Protein AF-A0A971W4Z8-F1 (afdb_monomer_lite)

Structure (mmCIF, N/CA/C/O backbone):
data_AF-A0A971W4Z8-F1
#
_entry.id   AF-A0A971W4Z8-F1
#
loop_
_atom_site.group_PDB
_atom_site.id
_atom_site.type_symbol
_atom_site.label_atom_id
_atom_site.label_alt_id
_atom_site.label_comp_id
_atom_site.label_asym_id
_atom_site.label_entity_id
_atom_site.label_seq_id
_atom_site.pdbx_PDB_ins_code
_atom_site.Cartn_x
_atom_site.Cartn_y
_atom_site.Cartn_z
_atom_site.occupancy
_atom_site.B_iso_or_equiv
_atom_site.auth_seq_id
_atom_site.auth_comp_id
_atom_site.auth_asym_id
_atom_site.auth_atom_id
_atom_site.pdbx_PDB_model_num
ATOM 1 N N . MET A 1 1 ? 57.482 -16.695 -59.323 1.00 38.66 1 MET A N 1
ATOM 2 C CA . MET A 1 1 ? 56.892 -15.341 -59.217 1.00 38.66 1 MET A CA 1
ATOM 3 C C . MET A 1 1 ? 56.029 -15.312 -57.961 1.00 38.66 1 MET A C 1
ATOM 5 O O . MET A 1 1 ? 55.159 -16.163 -57.827 1.00 38.66 1 MET A O 1
ATOM 9 N N . ARG A 1 2 ? 56.357 -14.461 -56.980 1.00 36.12 2 ARG A N 1
ATOM 10 C CA . ARG A 1 2 ? 55.778 -14.498 -55.624 1.00 36.12 2 ARG A CA 1
ATOM 11 C C . ARG A 1 2 ? 54.485 -13.682 -55.595 1.00 36.12 2 ARG A C 1
ATOM 13 O O . ARG A 1 2 ? 54.517 -12.471 -55.777 1.00 36.12 2 ARG A O 1
ATOM 20 N N . GLN A 1 3 ? 53.363 -14.366 -55.402 1.00 45.62 3 GLN A N 1
ATOM 21 C CA . GLN A 1 3 ? 52.028 -13.775 -55.385 1.00 45.62 3 GLN A CA 1
ATOM 22 C C . GLN A 1 3 ? 51.779 -13.156 -54.006 1.00 45.62 3 GLN A C 1
ATOM 24 O O . GLN A 1 3 ? 51.615 -13.872 -53.018 1.00 45.62 3 GLN A O 1
ATOM 29 N N . TRP A 1 4 ? 51.805 -11.828 -53.916 1.00 43.66 4 TRP A N 1
ATOM 30 C CA . TRP A 1 4 ? 51.393 -11.127 -52.703 1.00 43.66 4 TRP A CA 1
ATOM 31 C C . TRP A 1 4 ? 49.871 -11.220 -52.585 1.00 43.66 4 TRP A C 1
ATOM 33 O O . TRP A 1 4 ? 49.143 -10.764 -53.464 1.00 43.66 4 TRP A O 1
ATOM 43 N N . ARG A 1 5 ? 49.384 -11.854 -51.513 1.00 48.28 5 ARG A N 1
ATOM 44 C CA . ARG A 1 5 ? 47.955 -11.878 -51.193 1.00 48.28 5 ARG A CA 1
ATOM 45 C C . ARG A 1 5 ? 47.530 -10.492 -50.722 1.00 48.28 5 ARG A C 1
ATOM 47 O O . ARG A 1 5 ? 47.981 -10.016 -49.676 1.00 48.28 5 ARG A O 1
ATOM 54 N N . VAL A 1 6 ? 46.666 -9.878 -51.521 1.00 47.00 6 VAL A N 1
ATOM 55 C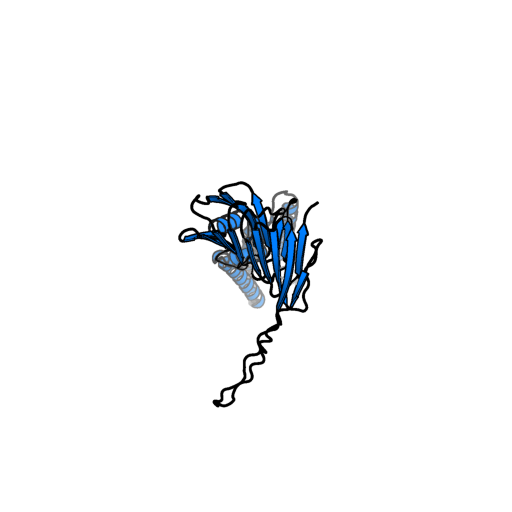 CA . VAL A 1 6 ? 46.017 -8.598 -51.235 1.00 47.00 6 VAL A CA 1
ATOM 56 C C . VAL A 1 6 ? 45.271 -8.722 -49.904 1.00 47.00 6 VAL A C 1
ATOM 58 O O . VAL A 1 6 ? 44.588 -9.716 -49.670 1.00 47.00 6 VAL A O 1
ATOM 61 N N . GLY A 1 7 ? 45.478 -7.755 -49.010 1.00 51.06 7 GLY A N 1
ATOM 62 C CA . GLY A 1 7 ? 44.863 -7.719 -47.680 1.00 51.06 7 GLY A CA 1
ATOM 63 C C . GLY A 1 7 ? 45.830 -7.903 -46.508 1.00 51.06 7 GLY A C 1
ATOM 64 O O . GLY A 1 7 ? 45.552 -7.394 -45.435 1.00 51.06 7 GLY A O 1
ATOM 65 N N . THR A 1 8 ? 47.001 -8.527 -46.681 1.00 52.75 8 THR A N 1
ATOM 66 C CA . THR A 1 8 ? 47.908 -8.791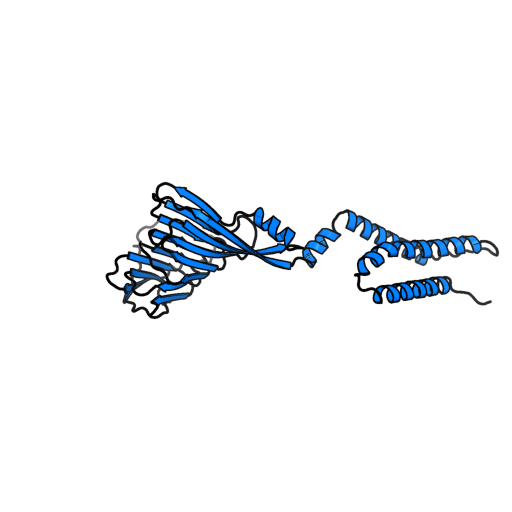 -45.535 1.00 52.75 8 THR A CA 1
ATOM 67 C C . THR A 1 8 ? 48.577 -7.516 -44.993 1.00 52.75 8 THR A C 1
ATOM 69 O O . THR A 1 8 ? 48.784 -7.387 -43.790 1.00 52.75 8 THR A O 1
ATOM 72 N N . PHE A 1 9 ? 48.902 -6.560 -45.870 1.00 51.50 9 PHE A N 1
ATOM 73 C CA . PHE A 1 9 ? 49.564 -5.304 -45.491 1.00 51.50 9 PHE A CA 1
ATOM 74 C C . PHE A 1 9 ? 48.569 -4.287 -44.906 1.00 51.50 9 PHE A C 1
ATOM 76 O O . PHE A 1 9 ? 48.791 -3.795 -43.802 1.00 51.50 9 PHE A O 1
ATOM 83 N N . SER A 1 10 ? 47.429 -4.089 -45.583 1.00 52.41 10 SER A N 1
ATOM 84 C CA . SER A 1 10 ? 46.255 -3.349 -45.090 1.00 52.41 10 SER A CA 1
ATOM 85 C C . SER A 1 10 ? 45.824 -3.795 -43.699 1.00 52.41 10 SER A C 1
ATOM 87 O O . SER A 1 10 ? 45.769 -3.010 -42.756 1.00 52.41 10 SER A O 1
ATOM 89 N N . MET A 1 11 ? 45.569 -5.101 -43.556 1.00 55.22 11 MET A N 1
ATOM 90 C CA . MET A 1 11 ? 45.070 -5.689 -42.323 1.00 55.22 11 MET A CA 1
ATOM 91 C C . MET A 1 11 ? 46.114 -5.569 -41.214 1.00 55.22 11 MET A C 1
ATOM 93 O O . MET A 1 11 ? 45.748 -5.291 -40.079 1.00 55.22 11 MET A O 1
ATOM 97 N N . GLY A 1 12 ? 47.406 -5.698 -41.542 1.00 51.94 12 GLY A N 1
ATOM 98 C CA . GLY A 1 12 ? 48.509 -5.478 -40.608 1.00 51.94 12 GLY A CA 1
ATOM 99 C C . GLY A 1 12 ? 48.590 -4.036 -40.101 1.00 51.94 12 GLY A C 1
ATOM 100 O O . GLY A 1 12 ? 48.678 -3.832 -38.895 1.00 51.94 12 GLY A O 1
ATOM 101 N N . ILE A 1 13 ? 48.503 -3.038 -40.987 1.00 58.00 13 ILE A N 1
ATOM 102 C CA . ILE A 1 13 ? 48.498 -1.613 -40.606 1.00 58.00 13 ILE A CA 1
ATOM 103 C C . ILE A 1 13 ? 47.244 -1.263 -39.810 1.00 58.00 13 ILE A C 1
ATOM 105 O O . ILE A 1 13 ? 47.329 -0.527 -38.831 1.00 58.00 13 ILE A O 1
ATOM 109 N N . LEU A 1 14 ? 46.093 -1.818 -40.183 1.00 56.81 14 LEU A N 1
ATOM 110 C CA . LEU A 1 14 ? 44.837 -1.575 -39.492 1.00 56.81 14 LEU A CA 1
ATOM 111 C C . LEU A 1 14 ? 44.821 -2.206 -38.095 1.00 56.81 14 LEU A C 1
ATOM 113 O O . LEU A 1 14 ? 44.416 -1.548 -37.140 1.00 56.81 14 LEU A O 1
ATOM 117 N N . LEU A 1 15 ? 45.319 -3.438 -37.947 1.00 54.59 15 LEU A N 1
ATOM 118 C CA . LEU A 1 15 ? 45.528 -4.087 -36.647 1.00 54.59 15 LEU A CA 1
ATOM 119 C C . LEU A 1 15 ? 46.534 -3.314 -35.793 1.00 54.59 15 LEU A C 1
ATOM 121 O O . LEU A 1 15 ? 46.313 -3.155 -34.595 1.00 54.59 15 LEU A O 1
ATOM 125 N N . LEU A 1 16 ? 47.605 -2.798 -36.401 1.00 57.25 16 LEU A N 1
ATOM 126 C CA . LEU A 1 16 ? 48.612 -2.000 -35.708 1.00 57.25 16 LEU A CA 1
ATOM 127 C C . LEU A 1 16 ? 48.029 -0.663 -35.224 1.00 57.25 16 LEU A C 1
ATOM 129 O O . LEU A 1 16 ? 48.163 -0.325 -34.052 1.00 57.25 16 LEU A O 1
ATOM 133 N N . ALA A 1 17 ? 47.337 0.074 -36.094 1.00 59.81 17 ALA A N 1
ATOM 134 C CA . ALA A 1 17 ? 46.716 1.357 -35.768 1.00 59.81 17 ALA A CA 1
ATOM 135 C C . ALA A 1 17 ? 45.595 1.201 -34.731 1.00 59.81 17 ALA A C 1
ATOM 137 O O . ALA A 1 17 ? 45.537 1.961 -33.766 1.00 59.81 17 ALA A O 1
ATOM 138 N N . THR A 1 18 ? 44.751 0.175 -34.882 1.00 55.12 18 THR A N 1
ATOM 139 C CA . THR A 1 18 ? 43.688 -0.146 -33.917 1.00 55.12 18 THR A CA 1
ATOM 140 C C . THR A 1 18 ? 44.283 -0.573 -32.576 1.00 55.12 18 THR A C 1
ATOM 142 O O . THR A 1 18 ? 43.827 -0.117 -31.532 1.00 55.12 18 THR A O 1
ATOM 145 N N . GLY A 1 19 ? 45.345 -1.386 -32.585 1.00 58.56 19 GLY A N 1
ATOM 146 C CA . GLY A 1 19 ? 46.065 -1.791 -31.378 1.00 58.56 19 GLY A CA 1
ATOM 147 C C . GLY A 1 19 ? 46.681 -0.608 -30.627 1.00 58.56 19 GLY A C 1
ATOM 148 O O . GLY A 1 19 ? 46.538 -0.523 -29.411 1.00 58.56 19 GLY A O 1
ATOM 149 N N . ILE A 1 20 ? 47.298 0.342 -31.339 1.00 66.00 20 ILE A N 1
ATOM 150 C CA . ILE A 1 20 ? 47.863 1.568 -30.749 1.00 66.00 20 ILE A CA 1
ATOM 151 C C . ILE A 1 20 ? 46.758 2.464 -30.169 1.00 66.00 20 ILE A C 1
ATOM 153 O O . ILE A 1 20 ? 46.918 3.003 -29.075 1.00 66.00 20 ILE A O 1
ATOM 157 N N . LEU A 1 21 ? 45.622 2.594 -30.861 1.00 59.25 21 LEU A N 1
ATOM 158 C CA . LEU A 1 21 ? 44.490 3.404 -30.407 1.00 59.25 21 LEU A CA 1
ATOM 159 C C . LEU A 1 21 ? 43.823 2.820 -29.151 1.00 59.25 21 LEU A C 1
ATOM 161 O O . LEU A 1 21 ? 43.488 3.566 -28.233 1.00 59.25 21 LEU A O 1
ATOM 165 N N . LEU A 1 22 ? 43.686 1.491 -29.075 1.00 56.03 22 LEU A N 1
ATOM 166 C CA . LEU A 1 22 ? 43.187 0.796 -27.884 1.00 56.03 22 LEU A CA 1
ATOM 167 C C . LEU A 1 22 ? 44.144 0.944 -26.693 1.00 56.03 22 LEU A C 1
ATOM 169 O O . LEU A 1 22 ? 43.688 1.192 -25.578 1.00 56.03 22 LEU A O 1
ATOM 173 N N . LEU A 1 23 ? 45.460 0.865 -26.929 1.00 59.84 23 LEU A N 1
ATOM 174 C CA . LEU A 1 23 ? 46.470 1.090 -25.890 1.00 59.84 23 LEU A CA 1
ATOM 175 C C . LEU A 1 23 ? 46.421 2.534 -25.360 1.00 59.84 23 LEU A C 1
ATOM 177 O O . LEU A 1 23 ? 46.532 2.760 -24.159 1.00 59.84 23 LEU A O 1
ATOM 181 N N . TYR A 1 24 ? 46.214 3.509 -26.252 1.00 57.19 24 TYR A N 1
ATOM 182 C CA . TYR A 1 24 ? 46.064 4.921 -25.894 1.00 57.19 24 TYR A CA 1
ATOM 183 C C . TYR A 1 24 ? 44.769 5.185 -25.109 1.00 57.19 24 TYR A C 1
ATOM 185 O O . TYR A 1 24 ? 44.786 5.914 -24.119 1.00 57.19 24 TYR A O 1
ATOM 193 N N . GLY A 1 25 ? 43.663 4.540 -25.495 1.00 55.66 25 GLY A N 1
ATOM 194 C CA . GLY A 1 25 ? 42.384 4.618 -24.783 1.00 55.66 25 GLY A CA 1
ATOM 195 C C . GLY A 1 25 ? 42.430 4.041 -23.365 1.00 55.66 25 GLY A C 1
ATOM 196 O O . GLY A 1 25 ? 41.695 4.500 -22.499 1.00 55.66 25 GLY A O 1
ATOM 197 N N . GLN A 1 26 ? 43.326 3.087 -23.097 1.00 53.03 26 GLN A N 1
ATOM 198 C CA . GLN A 1 26 ? 43.501 2.483 -21.773 1.00 53.03 26 GLN A CA 1
ATOM 199 C C . GLN A 1 26 ? 44.324 3.356 -20.802 1.00 53.03 26 GLN A C 1
ATOM 201 O O . GLN A 1 26 ? 44.295 3.128 -19.595 1.00 53.03 26 GLN A O 1
ATOM 206 N N . LEU A 1 27 ? 45.049 4.361 -21.313 1.00 58.47 27 LEU A N 1
ATOM 207 C CA . LEU A 1 27 ? 45.921 5.259 -20.541 1.00 58.47 27 LEU A CA 1
ATOM 208 C C . LEU A 1 27 ? 45.228 6.564 -20.096 1.00 58.47 27 LEU A C 1
ATOM 210 O O . LEU A 1 27 ? 45.850 7.374 -19.407 1.00 58.47 27 LEU A O 1
ATOM 214 N N . GLN A 1 28 ? 43.962 6.787 -20.472 1.00 49.06 28 GLN A N 1
ATOM 215 C CA . GLN A 1 28 ? 43.178 7.961 -20.073 1.00 49.06 28 GLN A CA 1
ATOM 216 C C . GLN A 1 28 ? 42.081 7.606 -19.048 1.00 49.06 28 GLN A C 1
ATOM 218 O O . GLN A 1 28 ? 41.391 6.606 -19.218 1.00 49.06 28 GLN A O 1
ATOM 223 N N . PRO A 1 29 ? 41.862 8.437 -18.009 1.00 49.12 29 PRO A N 1
ATOM 224 C CA . PRO A 1 29 ? 40.851 8.207 -16.970 1.00 49.12 29 PRO A CA 1
ATOM 225 C C . PRO A 1 29 ? 39.413 8.616 -17.356 1.00 49.12 29 PRO A C 1
ATOM 227 O O . PRO A 1 29 ? 38.532 8.593 -16.502 1.00 49.12 29 PRO A O 1
ATOM 230 N N . TYR A 1 30 ? 39.157 9.002 -18.611 1.00 53.81 30 TYR A N 1
ATOM 231 C CA . TYR A 1 30 ? 37.810 9.290 -19.128 1.00 53.81 30 TYR A CA 1
ATOM 232 C C . TYR A 1 30 ? 37.281 8.103 -19.948 1.00 53.81 30 TYR A C 1
ATOM 234 O O . TYR A 1 30 ? 38.088 7.408 -20.567 1.00 53.81 30 TYR A O 1
ATOM 242 N N . PRO A 1 31 ? 35.955 7.858 -19.994 1.00 51.00 31 PRO A N 1
ATOM 243 C CA . PRO A 1 31 ? 35.374 6.730 -20.717 1.00 51.00 31 PRO A CA 1
ATOM 244 C C . PRO A 1 31 ? 35.612 6.873 -22.228 1.00 51.00 31 PRO A C 1
ATOM 246 O O . PRO A 1 31 ? 34.816 7.437 -22.973 1.00 51.00 31 PRO A O 1
ATOM 249 N N . ALA A 1 32 ? 36.734 6.331 -22.700 1.00 49.88 32 ALA A N 1
ATOM 250 C CA . ALA A 1 32 ? 37.151 6.324 -24.102 1.00 49.88 32 ALA A CA 1
ATOM 251 C C . ALA A 1 32 ? 36.246 5.459 -25.009 1.00 49.88 32 ALA A C 1
ATOM 253 O O . ALA A 1 32 ? 36.487 5.347 -26.211 1.00 49.88 32 ALA A O 1
ATOM 254 N N . THR A 1 33 ? 35.199 4.852 -24.448 1.00 50.09 33 THR A N 1
ATOM 255 C CA . THR A 1 33 ? 34.205 4.034 -25.148 1.00 50.09 33 THR A CA 1
ATOM 256 C C . THR A 1 33 ? 33.354 4.845 -26.122 1.00 50.09 33 THR A C 1
ATOM 258 O O . THR A 1 33 ? 33.050 4.350 -27.203 1.00 50.09 33 THR A O 1
ATOM 261 N N . GLU A 1 34 ? 33.019 6.096 -25.799 1.00 52.38 34 GLU A N 1
ATOM 262 C CA . GLU A 1 34 ? 32.192 6.942 -26.676 1.00 52.38 34 GLU A CA 1
ATOM 263 C C . GLU A 1 34 ? 32.965 7.425 -27.909 1.00 52.38 34 GLU A C 1
ATOM 265 O O . GLU A 1 34 ? 32.462 7.370 -29.030 1.00 52.38 34 GLU A O 1
ATOM 270 N N . TYR A 1 35 ? 34.233 7.807 -27.734 1.00 53.47 35 TYR A N 1
ATOM 271 C CA . TYR A 1 35 ? 35.076 8.252 -28.844 1.00 53.47 35 TYR A CA 1
ATOM 272 C C . TYR A 1 35 ? 35.422 7.104 -29.802 1.00 53.47 35 TYR A C 1
ATOM 274 O O . TYR A 1 35 ? 35.412 7.289 -31.018 1.00 53.47 35 TYR A O 1
ATOM 282 N N . LEU A 1 36 ? 35.660 5.889 -29.301 1.00 54.41 36 LEU A N 1
ATOM 283 C CA . LEU A 1 36 ? 35.955 4.738 -30.160 1.00 54.41 36 LEU A CA 1
ATOM 284 C C . LEU A 1 36 ? 34.754 4.356 -31.054 1.00 54.41 36 LEU A C 1
ATOM 286 O O . LEU A 1 36 ? 34.935 4.016 -32.226 1.00 54.41 36 LEU A O 1
ATOM 290 N N . LEU A 1 37 ? 33.528 4.504 -30.535 1.00 55.41 37 LEU A N 1
ATOM 291 C CA . LEU A 1 37 ? 32.277 4.333 -31.286 1.00 55.41 37 LEU A CA 1
ATOM 292 C C . LEU A 1 37 ? 31.980 5.466 -32.283 1.00 55.41 37 LEU A C 1
ATOM 294 O O . LEU A 1 37 ? 31.096 5.311 -33.122 1.00 55.41 37 LEU A O 1
ATOM 298 N N . GLN A 1 38 ? 32.706 6.581 -32.247 1.00 57.53 38 GLN A N 1
ATOM 299 C CA . GLN A 1 38 ? 32.531 7.669 -33.212 1.00 57.53 38 GLN A CA 1
ATOM 300 C C . GLN A 1 38 ? 33.484 7.549 -34.413 1.00 57.53 38 GLN A C 1
ATOM 302 O O . GLN A 1 38 ? 33.127 7.934 -35.525 1.00 57.53 38 GLN A O 1
ATOM 307 N N . TRP A 1 39 ? 34.682 6.985 -34.212 1.00 56.69 39 TRP A N 1
ATOM 308 C CA . TRP A 1 39 ? 35.750 6.956 -35.225 1.00 56.69 39 TRP A CA 1
ATOM 309 C C . TRP A 1 39 ? 35.870 5.637 -36.013 1.00 56.69 39 TRP A C 1
ATOM 311 O O . TRP A 1 39 ? 36.569 5.600 -37.026 1.00 56.69 39 TRP A O 1
ATOM 321 N N . TRP A 1 40 ? 35.155 4.570 -35.635 1.00 62.62 40 TRP A N 1
ATOM 322 C CA . TRP A 1 40 ? 35.126 3.304 -36.395 1.00 62.62 40 TRP A CA 1
ATOM 323 C C . TRP A 1 40 ? 34.696 3.418 -37.878 1.00 62.62 40 TRP A C 1
ATOM 325 O O . TRP A 1 40 ? 35.204 2.625 -38.671 1.00 62.62 40 TRP A O 1
ATOM 335 N N . PRO A 1 41 ? 33.871 4.387 -38.342 1.00 56.31 41 PRO A N 1
ATOM 336 C CA . PRO A 1 41 ? 33.559 4.501 -39.769 1.00 56.31 41 PRO A CA 1
ATOM 337 C C . PRO A 1 41 ? 34.789 4.881 -40.604 1.00 56.31 41 PRO A C 1
ATOM 339 O O . PRO A 1 41 ? 34.892 4.498 -41.769 1.00 56.31 41 PRO A O 1
ATOM 342 N N . LEU A 1 42 ? 35.762 5.581 -40.006 1.00 62.22 42 LEU A N 1
ATOM 343 C CA . LEU A 1 42 ? 37.005 5.964 -40.675 1.00 62.22 42 LEU A CA 1
ATOM 344 C C . LEU A 1 42 ? 37.846 4.736 -41.055 1.00 62.22 42 LEU A C 1
ATOM 346 O O . LEU A 1 42 ? 38.499 4.739 -42.097 1.00 62.22 42 LEU A O 1
ATOM 350 N N . ILE A 1 43 ? 37.774 3.665 -40.255 1.00 64.31 43 ILE A N 1
ATOM 351 C CA . ILE A 1 43 ? 38.425 2.381 -40.546 1.00 64.31 43 ILE A CA 1
ATOM 352 C C . ILE A 1 43 ? 37.877 1.793 -41.851 1.00 64.31 43 ILE A C 1
ATOM 354 O O . ILE A 1 43 ? 38.655 1.362 -42.700 1.00 64.31 43 ILE A O 1
ATOM 358 N N . PHE A 1 44 ? 36.559 1.840 -42.064 1.00 60.03 44 PHE A N 1
ATOM 359 C CA . PHE A 1 44 ? 35.951 1.358 -43.306 1.00 60.03 44 PHE A CA 1
ATOM 360 C C . PHE A 1 44 ? 36.275 2.227 -44.515 1.00 60.03 44 PHE A C 1
ATOM 362 O O . PHE A 1 44 ? 36.477 1.691 -45.603 1.00 60.03 44 PHE A O 1
ATOM 369 N N . VAL A 1 45 ? 36.380 3.545 -44.330 1.00 63.06 45 VAL A N 1
ATOM 370 C CA . VAL A 1 45 ? 36.808 4.463 -45.394 1.00 63.06 45 VAL A CA 1
ATOM 371 C C . VAL A 1 45 ? 38.243 4.160 -45.827 1.00 63.06 45 VAL A C 1
ATOM 373 O O . VAL A 1 45 ? 38.497 4.056 -47.025 1.00 63.06 45 VAL A O 1
ATOM 376 N N . LEU A 1 46 ? 39.170 3.958 -44.883 1.00 62.44 46 LEU A N 1
ATOM 377 C CA . LEU A 1 46 ? 40.564 3.616 -45.192 1.00 62.44 46 LEU A CA 1
ATOM 378 C C . LEU A 1 46 ? 40.672 2.269 -45.927 1.00 62.44 46 LEU A C 1
ATOM 380 O O . LEU A 1 46 ? 41.378 2.160 -46.928 1.00 62.44 46 LEU A O 1
ATOM 384 N N . LEU A 1 47 ? 39.926 1.264 -45.455 1.00 58.28 47 LEU A N 1
ATOM 385 C CA . LEU A 1 47 ? 39.903 -0.086 -46.024 1.00 58.28 47 LEU A CA 1
ATOM 386 C C . LEU A 1 47 ? 39.308 -0.078 -47.445 1.00 58.28 47 LEU A C 1
ATOM 388 O O . LEU A 1 47 ? 39.860 -0.683 -48.363 1.00 58.28 47 LEU A O 1
ATOM 392 N N . GLY A 1 48 ? 38.224 0.673 -47.661 1.00 58.44 48 GLY A N 1
ATOM 393 C CA . GLY A 1 48 ? 37.632 0.874 -48.985 1.00 58.44 48 GLY A CA 1
ATOM 394 C C . GLY A 1 48 ? 38.546 1.643 -49.946 1.00 58.44 48 GLY A C 1
ATOM 395 O O . GLY A 1 48 ? 38.644 1.278 -51.119 1.00 58.44 48 GLY A O 1
ATOM 396 N N . LEU A 1 49 ? 39.254 2.668 -49.456 1.00 58.66 49 LEU A N 1
ATOM 397 C CA . LEU A 1 49 ? 40.198 3.459 -50.251 1.00 58.66 49 LEU A CA 1
ATOM 398 C C . LEU A 1 49 ? 41.366 2.604 -50.755 1.00 58.66 49 LEU A C 1
ATOM 400 O O . LEU A 1 49 ? 41.765 2.733 -51.910 1.00 58.66 49 LEU A O 1
ATOM 404 N N . GLU A 1 50 ? 41.893 1.705 -49.927 1.00 61.09 50 GLU A N 1
ATOM 405 C CA . GLU A 1 50 ? 42.997 0.825 -50.311 1.00 61.09 50 GLU A CA 1
ATOM 406 C C . GLU A 1 50 ? 42.592 -0.178 -51.398 1.00 61.09 50 GLU A C 1
ATOM 408 O O . GLU A 1 50 ? 43.315 -0.356 -52.381 1.00 61.09 50 GLU A O 1
ATOM 413 N N . VAL A 1 51 ? 41.393 -0.761 -51.286 1.00 57.84 51 VAL A N 1
ATOM 414 C CA . VAL A 1 51 ? 40.829 -1.629 -52.333 1.00 57.84 51 VAL A CA 1
ATOM 415 C C . VAL A 1 51 ? 40.670 -0.858 -53.652 1.00 57.84 51 VAL A C 1
ATOM 417 O O . VAL A 1 51 ? 40.981 -1.392 -54.720 1.00 57.84 51 VAL A O 1
ATOM 420 N N . LEU A 1 52 ? 40.247 0.410 -53.592 1.00 54.06 52 LEU A N 1
ATOM 421 C CA . LEU A 1 52 ? 40.073 1.270 -54.766 1.00 54.06 52 LEU A CA 1
ATOM 422 C C . LEU A 1 52 ? 41.415 1.664 -55.412 1.00 54.06 52 LEU A C 1
ATOM 424 O O . LEU A 1 52 ? 41.557 1.595 -56.634 1.00 54.06 52 LEU A O 1
ATOM 428 N N . LEU A 1 53 ? 42.411 2.037 -54.603 1.00 57.53 53 LEU A N 1
ATOM 429 C CA . LEU A 1 53 ? 43.753 2.401 -55.065 1.00 57.53 53 LEU A CA 1
ATOM 430 C C . LEU A 1 53 ? 44.467 1.206 -55.700 1.00 57.53 53 LEU A C 1
ATOM 432 O O . LEU A 1 53 ? 45.067 1.346 -56.763 1.00 57.53 53 LEU A O 1
ATOM 436 N N . GLN A 1 54 ? 44.352 0.012 -55.120 1.00 54.19 54 GLN A N 1
ATOM 437 C CA . GLN A 1 54 ? 44.943 -1.196 -55.695 1.00 54.19 54 GLN A CA 1
ATOM 438 C C . GLN A 1 54 ? 44.263 -1.588 -57.020 1.00 54.19 54 GLN A C 1
ATOM 440 O O . GLN A 1 54 ? 44.944 -1.973 -57.972 1.00 54.19 54 GLN A O 1
ATOM 445 N N . ALA A 1 55 ? 42.934 -1.445 -57.117 1.00 53.59 55 ALA A N 1
ATOM 446 C CA . ALA A 1 55 ? 42.194 -1.649 -58.365 1.00 53.59 55 ALA A CA 1
ATOM 447 C C . ALA A 1 55 ? 42.587 -0.635 -59.457 1.00 53.59 55 ALA A C 1
ATOM 449 O O . ALA A 1 55 ? 42.525 -0.948 -60.648 1.00 53.59 55 ALA A O 1
ATOM 450 N N . TYR A 1 56 ? 43.000 0.569 -59.057 1.00 53.31 56 TYR A N 1
ATOM 451 C CA . TYR A 1 56 ? 43.486 1.606 -59.960 1.00 53.31 56 TYR A CA 1
ATOM 452 C C . TYR A 1 56 ? 44.934 1.359 -60.418 1.00 53.31 56 TYR A C 1
ATOM 454 O O . TYR A 1 56 ? 45.220 1.479 -61.608 1.00 53.31 56 TYR A O 1
ATOM 462 N N . PHE A 1 57 ? 45.832 0.955 -59.512 1.00 56.47 57 PHE A N 1
ATOM 463 C CA . PHE A 1 57 ? 47.250 0.719 -59.817 1.00 56.47 57 PHE A CA 1
ATOM 464 C C . PHE A 1 57 ? 47.521 -0.599 -60.571 1.00 56.47 57 PHE A C 1
ATOM 466 O O . PHE A 1 57 ? 48.432 -0.637 -61.392 1.00 56.47 57 PHE A O 1
ATOM 473 N N . ASN A 1 58 ? 46.716 -1.655 -60.388 1.00 53.69 58 ASN A N 1
ATOM 474 C CA . ASN A 1 58 ? 46.891 -2.950 -61.077 1.00 53.69 58 ASN A CA 1
ATOM 475 C C . ASN A 1 58 ? 46.307 -2.998 -62.510 1.00 53.69 58 ASN A C 1
ATOM 477 O O . ASN A 1 58 ? 46.068 -4.078 -63.050 1.00 53.69 58 ASN A O 1
ATOM 481 N N . LYS A 1 59 ? 46.039 -1.849 -63.144 1.00 48.75 59 LYS A N 1
ATOM 482 C CA . LYS A 1 59 ? 45.481 -1.785 -64.511 1.00 48.75 59 LYS A CA 1
ATOM 483 C C . LYS A 1 59 ? 46.504 -1.945 -65.640 1.00 48.75 59 LYS A C 1
ATOM 485 O O . LYS A 1 59 ? 46.110 -1.902 -66.803 1.00 48.75 59 LYS A O 1
ATOM 490 N N . VAL A 1 60 ? 47.783 -2.135 -65.334 1.00 48.44 60 VAL A N 1
ATOM 491 C CA . VAL A 1 60 ? 48.838 -2.245 -66.345 1.00 48.44 60 VAL A CA 1
ATOM 492 C C . VAL A 1 60 ? 49.539 -3.588 -66.162 1.00 48.44 60 VAL A C 1
ATOM 494 O O . VAL A 1 60 ? 50.083 -3.840 -65.097 1.00 48.44 60 VAL A O 1
ATOM 497 N N . GLU A 1 61 ? 49.489 -4.410 -67.213 1.00 48.94 61 GLU A N 1
ATOM 498 C CA . GLU A 1 61 ? 50.060 -5.762 -67.389 1.00 48.94 61 GLU A CA 1
ATOM 499 C C . GLU A 1 61 ? 49.064 -6.930 -67.218 1.00 48.94 61 GLU A C 1
ATOM 501 O O . GLU A 1 61 ? 48.824 -7.469 -66.144 1.00 48.94 61 GLU A O 1
ATOM 506 N N . ASP A 1 62 ? 48.490 -7.302 -68.368 1.00 43.94 62 ASP A N 1
ATOM 507 C CA . ASP A 1 62 ? 47.753 -8.527 -68.695 1.00 43.94 62 ASP A CA 1
ATOM 508 C C . ASP A 1 62 ? 46.513 -8.907 -67.863 1.00 43.94 62 ASP A C 1
ATOM 510 O O . ASP A 1 62 ? 46.509 -9.723 -66.945 1.00 43.94 62 ASP A O 1
ATOM 514 N N . GLY A 1 63 ? 45.365 -8.433 -68.356 1.00 49.94 63 GLY A N 1
ATOM 515 C CA . GLY A 1 63 ? 44.408 -9.363 -68.959 1.00 49.94 63 GLY A CA 1
ATOM 516 C C . GLY A 1 63 ? 43.896 -10.517 -68.093 1.00 49.94 63 GLY A C 1
ATOM 517 O O . GLY A 1 63 ? 43.910 -11.656 -68.550 1.00 49.94 63 GLY A O 1
ATOM 518 N N . ARG A 1 64 ? 43.409 -10.230 -66.880 1.00 43.62 64 ARG A N 1
ATOM 519 C CA . ARG A 1 64 ? 42.214 -10.820 -66.222 1.00 43.62 64 ARG A CA 1
ATOM 520 C C . ARG A 1 64 ? 42.222 -10.406 -64.752 1.00 43.62 64 ARG A C 1
ATOM 522 O O . ARG A 1 64 ? 42.670 -11.148 -63.879 1.00 43.62 64 ARG A O 1
ATOM 529 N N . VAL A 1 65 ? 41.652 -9.239 -64.464 1.00 49.12 65 VAL A N 1
ATOM 530 C CA . VAL A 1 65 ? 41.244 -8.903 -63.097 1.00 49.12 65 VAL A CA 1
ATOM 531 C C . VAL A 1 65 ? 40.104 -9.856 -62.730 1.00 49.12 65 VAL A C 1
ATOM 533 O O . VAL A 1 65 ? 38.946 -9.627 -63.076 1.00 49.12 65 VAL A O 1
ATOM 536 N N . LYS A 1 66 ? 40.428 -10.986 -62.089 1.00 46.84 66 LYS A N 1
ATOM 537 C CA . LYS A 1 66 ? 39.427 -11.806 -61.402 1.00 46.84 66 LYS A CA 1
ATOM 538 C C . LYS A 1 66 ? 38.956 -10.987 -60.209 1.00 46.84 66 LYS A C 1
ATOM 540 O O . LYS A 1 66 ? 39.614 -10.961 -59.174 1.00 46.84 66 LYS A O 1
ATOM 545 N N . TYR A 1 67 ? 37.846 -10.282 -60.390 1.00 50.53 67 TYR A N 1
ATOM 546 C CA . TYR A 1 67 ? 37.121 -9.678 -59.286 1.00 50.53 67 TYR A CA 1
ATOM 547 C C . TYR A 1 67 ? 36.772 -10.784 -58.294 1.00 50.53 67 TYR A C 1
ATOM 549 O O . TYR A 1 67 ? 36.065 -11.733 -58.636 1.00 50.53 67 TYR A O 1
ATOM 557 N N . ASP A 1 68 ? 37.290 -10.676 -57.076 1.00 59.75 68 ASP A N 1
ATOM 558 C CA . ASP A 1 68 ? 36.866 -11.538 -55.986 1.00 59.75 68 ASP A CA 1
ATOM 559 C C . ASP A 1 68 ? 35.509 -11.025 -55.493 1.00 59.75 68 ASP A C 1
ATOM 561 O O . ASP A 1 68 ? 35.408 -10.194 -54.590 1.00 59.75 68 ASP A O 1
ATOM 565 N N . ILE A 1 69 ? 34.450 -11.461 -56.181 1.00 55.19 69 ILE A N 1
ATOM 566 C CA . ILE A 1 69 ? 33.047 -11.130 -55.891 1.00 55.19 69 ILE A CA 1
ATOM 567 C C . ILE A 1 69 ? 32.713 -11.398 -54.419 1.00 55.19 69 ILE A C 1
ATOM 569 O O . ILE A 1 69 ? 31.907 -10.677 -53.836 1.00 55.19 69 ILE A O 1
ATOM 573 N N . PHE A 1 70 ? 33.385 -12.370 -53.796 1.00 55.88 70 PHE A N 1
ATOM 574 C CA . PHE A 1 70 ? 33.245 -12.668 -52.377 1.00 55.88 70 PHE A CA 1
ATOM 575 C C . PHE A 1 70 ? 33.776 -11.533 -51.487 1.00 55.88 70 PHE A C 1
ATOM 577 O O . PHE A 1 70 ? 33.112 -11.135 -50.531 1.00 55.88 70 PHE A O 1
ATOM 584 N N . SER A 1 71 ? 34.916 -10.937 -51.845 1.00 59.66 71 SER A N 1
ATOM 585 C CA . SER A 1 71 ? 35.478 -9.781 -51.137 1.00 59.66 71 SER A CA 1
ATOM 586 C C . SER A 1 71 ? 34.590 -8.532 -51.271 1.00 59.66 71 SER A C 1
ATOM 588 O O . SER A 1 71 ? 34.361 -7.832 -50.287 1.00 59.66 71 SER A O 1
ATOM 590 N N . ILE A 1 72 ? 34.006 -8.282 -52.451 1.00 65.12 72 ILE A N 1
ATOM 591 C CA . ILE A 1 72 ? 33.043 -7.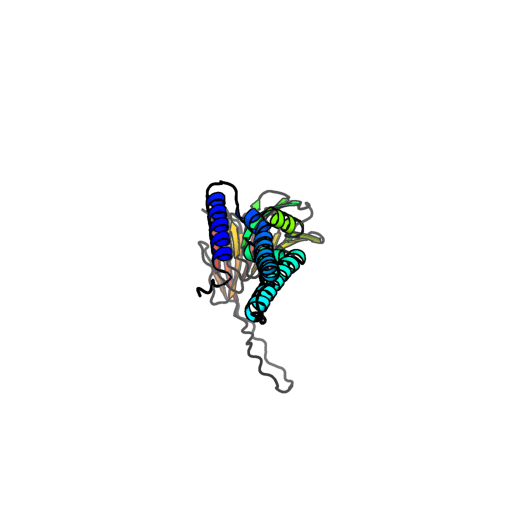177 -52.658 1.00 65.12 72 ILE A CA 1
ATOM 592 C C . ILE A 1 72 ? 31.759 -7.407 -51.849 1.00 65.12 72 ILE A C 1
ATOM 594 O O . ILE A 1 72 ? 31.220 -6.475 -51.255 1.00 65.12 72 ILE A O 1
ATOM 598 N N . PHE A 1 73 ? 31.287 -8.652 -51.789 1.00 70.06 73 PHE A N 1
ATOM 599 C CA . PHE A 1 73 ? 30.095 -9.028 -51.036 1.00 70.06 73 PHE A CA 1
ATOM 600 C C . PHE A 1 73 ? 30.270 -8.837 -49.522 1.00 70.06 73 PHE A C 1
ATOM 602 O O . PHE A 1 73 ? 29.380 -8.297 -48.869 1.00 70.06 73 PHE A O 1
ATOM 609 N N . ILE A 1 74 ? 31.432 -9.198 -48.967 1.00 65.31 74 ILE A N 1
ATOM 610 C CA . ILE A 1 74 ? 31.737 -8.969 -47.546 1.00 65.31 74 ILE A CA 1
ATOM 611 C C . ILE A 1 74 ? 31.766 -7.470 -47.230 1.00 65.31 74 ILE A C 1
ATOM 613 O O . ILE A 1 74 ? 31.145 -7.043 -46.258 1.00 65.31 74 ILE A O 1
ATOM 617 N N . VAL A 1 75 ? 32.426 -6.657 -48.063 1.00 68.81 75 VAL A N 1
ATOM 618 C CA . VAL A 1 75 ? 32.454 -5.196 -47.877 1.00 68.81 75 VAL A CA 1
ATOM 619 C C . VAL A 1 75 ? 31.043 -4.607 -47.963 1.00 68.81 75 VAL A C 1
ATOM 621 O O . VAL A 1 75 ? 30.683 -3.774 -47.136 1.00 68.81 75 VAL A O 1
ATOM 624 N N . PHE A 1 76 ? 30.213 -5.077 -48.898 1.00 72.00 76 PHE A N 1
ATOM 625 C CA . PHE A 1 76 ? 28.817 -4.653 -49.006 1.00 72.00 76 PHE A CA 1
ATOM 626 C C . PHE A 1 76 ? 28.005 -4.978 -47.744 1.00 72.00 76 PHE A C 1
ATOM 628 O O . PHE A 1 76 ? 27.296 -4.105 -47.249 1.00 72.00 76 PHE A O 1
ATOM 635 N N . ILE A 1 77 ? 28.139 -6.189 -47.188 1.00 71.31 77 ILE A N 1
ATOM 636 C CA . ILE A 1 77 ? 27.462 -6.574 -45.937 1.00 71.31 77 ILE A CA 1
ATOM 637 C C . ILE A 1 77 ? 27.922 -5.698 -44.775 1.00 71.31 77 ILE A C 1
ATOM 639 O O . ILE A 1 77 ? 27.094 -5.251 -43.990 1.00 71.31 77 ILE A O 1
ATOM 643 N N . ILE A 1 78 ? 29.221 -5.430 -44.670 1.00 69.44 78 ILE A N 1
ATOM 644 C CA . ILE A 1 78 ? 29.784 -4.597 -43.606 1.00 69.44 78 ILE A CA 1
ATOM 645 C C . ILE A 1 78 ? 29.260 -3.159 -43.699 1.00 69.44 78 ILE A C 1
ATOM 647 O O . ILE A 1 78 ? 28.829 -2.597 -42.694 1.00 69.44 78 ILE A O 1
ATOM 651 N N . VAL A 1 79 ? 29.244 -2.573 -44.901 1.00 72.62 79 VAL A N 1
ATOM 652 C CA . VAL A 1 79 ? 28.705 -1.224 -45.128 1.00 72.62 79 VAL A CA 1
ATOM 653 C C . VAL A 1 79 ? 27.203 -1.189 -44.849 1.00 72.62 79 VAL A C 1
ATOM 655 O O . VAL A 1 79 ? 26.738 -0.279 -44.169 1.00 72.62 79 VAL A O 1
ATOM 658 N N . MET A 1 80 ? 26.445 -2.191 -45.303 1.00 73.81 80 MET A N 1
ATOM 659 C CA . MET A 1 80 ? 25.011 -2.292 -45.016 1.00 73.81 80 MET A CA 1
ATOM 660 C C . MET A 1 80 ? 24.727 -2.458 -43.529 1.00 73.81 80 MET A C 1
ATOM 662 O O . MET A 1 80 ? 23.839 -1.790 -43.016 1.00 73.81 80 MET A O 1
ATOM 666 N N . ALA A 1 81 ? 25.491 -3.286 -42.818 1.00 75.56 81 ALA A N 1
ATOM 667 C CA . ALA A 1 81 ? 25.371 -3.429 -41.373 1.00 75.56 81 ALA A CA 1
ATOM 668 C C . ALA A 1 81 ? 25.702 -2.111 -40.661 1.00 75.56 81 ALA A C 1
ATOM 670 O O . ALA A 1 81 ? 24.976 -1.712 -39.757 1.00 75.56 81 ALA A O 1
ATOM 671 N N . GLY A 1 82 ? 26.742 -1.395 -41.099 1.00 72.50 82 GLY A N 1
ATOM 672 C CA . GLY A 1 82 ? 27.106 -0.107 -40.516 1.00 72.50 82 GLY A CA 1
ATOM 673 C C . GLY A 1 82 ? 26.036 0.966 -40.720 1.00 72.50 82 GLY A C 1
ATOM 674 O O . GLY A 1 82 ? 25.633 1.624 -39.763 1.00 72.50 82 GLY A O 1
ATOM 675 N N . LEU A 1 83 ? 25.506 1.080 -41.941 1.00 78.38 83 LEU A N 1
ATOM 676 C CA . LEU A 1 83 ? 24.392 1.977 -42.257 1.00 78.38 83 LEU A CA 1
ATOM 677 C C . LEU A 1 83 ? 23.107 1.567 -41.534 1.00 78.38 83 LEU A C 1
ATOM 679 O O . LEU A 1 83 ? 22.360 2.433 -41.083 1.00 78.38 83 LEU A O 1
ATOM 683 N N . PHE A 1 84 ? 22.852 0.265 -41.391 1.00 79.88 84 PHE A N 1
ATOM 684 C CA . PHE A 1 84 ? 21.705 -0.259 -40.658 1.00 79.88 84 PHE A CA 1
ATOM 685 C C . PHE A 1 84 ? 21.793 0.083 -39.172 1.00 79.88 84 PHE A C 1
ATOM 687 O O . PHE A 1 84 ? 20.831 0.622 -38.637 1.00 79.88 84 PHE A O 1
ATOM 694 N N . LEU A 1 85 ? 22.937 -0.146 -38.517 1.00 75.25 85 LEU A N 1
ATOM 695 C CA . LEU A 1 85 ? 23.136 0.240 -37.117 1.00 75.25 85 LEU A CA 1
ATOM 696 C C . LEU A 1 85 ? 23.003 1.755 -36.925 1.00 75.25 85 LEU A C 1
ATOM 698 O O . LEU A 1 85 ? 22.357 2.186 -35.974 1.00 75.25 85 LEU A O 1
ATOM 702 N N . GLN A 1 86 ? 23.565 2.558 -37.832 1.00 71.06 86 GLN A N 1
ATOM 703 C CA . GLN A 1 86 ? 23.478 4.017 -37.759 1.00 71.06 86 GLN A CA 1
ATOM 704 C C . GLN A 1 86 ? 22.048 4.525 -37.999 1.00 71.06 86 GLN A C 1
ATOM 706 O O . GLN A 1 86 ? 21.577 5.439 -37.331 1.00 71.06 86 GLN A O 1
ATOM 711 N N . THR A 1 87 ? 21.313 3.913 -38.925 1.00 75.00 87 THR A N 1
ATOM 712 C CA . THR A 1 87 ? 19.905 4.260 -39.163 1.00 75.00 87 THR A CA 1
ATOM 713 C C . THR A 1 87 ? 19.032 3.804 -37.992 1.00 75.00 87 THR A C 1
ATOM 715 O O . THR A 1 87 ? 18.157 4.543 -37.552 1.00 75.00 87 THR A O 1
ATOM 718 N N . ALA A 1 88 ? 19.293 2.619 -37.435 1.00 74.69 88 ALA A N 1
ATOM 719 C CA . ALA A 1 88 ? 18.593 2.095 -36.267 1.00 74.69 88 ALA A CA 1
ATOM 720 C C . ALA A 1 88 ? 18.821 2.957 -35.015 1.00 74.69 88 ALA A C 1
ATOM 722 O O . ALA A 1 88 ? 17.882 3.161 -34.245 1.00 74.69 88 ALA A O 1
ATOM 723 N N . SER A 1 89 ? 20.026 3.506 -34.824 1.00 68.31 89 SER A N 1
ATOM 724 C CA . SER A 1 89 ? 20.291 4.447 -33.733 1.00 68.31 89 SER A CA 1
ATOM 725 C C . SER A 1 89 ? 19.554 5.775 -33.931 1.00 68.31 89 SER A C 1
ATOM 727 O O . SER A 1 89 ? 18.924 6.246 -32.990 1.00 68.31 89 SER A O 1
ATOM 729 N N . HIS A 1 90 ? 19.515 6.329 -35.149 1.00 70.81 90 HIS A N 1
ATOM 730 C CA . HIS A 1 90 ? 18.724 7.535 -35.449 1.00 70.81 90 HIS A CA 1
ATOM 731 C C . HIS A 1 90 ? 17.204 7.342 -35.301 1.00 70.81 90 HIS A C 1
ATOM 733 O O . HIS A 1 90 ? 16.496 8.301 -35.008 1.00 70.81 90 HIS A O 1
ATOM 739 N N . LEU A 1 91 ? 16.697 6.119 -35.483 1.00 75.12 91 LEU A N 1
ATOM 740 C CA . LEU A 1 91 ? 15.284 5.768 -35.286 1.00 75.12 91 LEU A CA 1
ATOM 741 C C . LEU A 1 91 ? 14.913 5.515 -33.810 1.00 75.12 91 LEU A C 1
ATOM 743 O O . LEU A 1 91 ? 13.772 5.153 -33.530 1.00 75.12 91 LEU A O 1
ATOM 747 N N . GLY A 1 92 ? 15.850 5.673 -32.868 1.00 70.25 92 GLY A N 1
ATOM 748 C CA . GLY A 1 92 ? 15.598 5.486 -31.434 1.00 70.25 92 GLY A CA 1
ATOM 749 C C . GLY A 1 92 ? 15.487 4.020 -30.995 1.00 70.25 92 GLY A C 1
ATOM 750 O O . GLY A 1 92 ? 15.125 3.741 -29.854 1.00 70.25 92 GLY A O 1
ATOM 751 N N . LEU A 1 93 ? 15.822 3.054 -31.863 1.00 69.62 93 LEU A N 1
ATOM 752 C CA . LEU A 1 93 ? 15.874 1.637 -31.474 1.00 69.62 93 LEU A CA 1
ATOM 753 C C . LEU A 1 93 ? 16.989 1.390 -30.451 1.00 69.62 93 LEU A C 1
ATOM 755 O O . LEU A 1 93 ? 16.825 0.570 -29.549 1.00 69.62 93 LEU A O 1
ATOM 759 N N . ALA A 1 94 ? 18.094 2.132 -30.566 1.00 66.19 94 ALA A N 1
ATOM 760 C CA . ALA A 1 94 ? 19.154 2.138 -29.565 1.00 66.19 94 ALA A CA 1
ATOM 761 C C . ALA A 1 94 ? 18.632 2.634 -28.207 1.00 66.19 94 ALA A C 1
ATOM 763 O O . ALA A 1 94 ? 18.862 1.963 -27.206 1.00 66.19 94 ALA A O 1
ATOM 764 N N . ASP A 1 95 ? 17.847 3.717 -28.181 1.00 64.94 95 ASP A N 1
ATOM 765 C CA . ASP A 1 95 ? 17.259 4.259 -26.948 1.00 64.94 95 ASP A CA 1
ATOM 766 C C . ASP A 1 95 ? 16.266 3.283 -26.310 1.00 64.94 95 ASP A C 1
ATOM 768 O O . ASP A 1 95 ? 16.245 3.130 -25.092 1.00 64.94 95 ASP A O 1
ATOM 772 N N . TYR A 1 96 ? 15.470 2.566 -27.110 1.00 65.88 96 TYR A N 1
ATOM 773 C CA . TYR A 1 96 ? 14.559 1.538 -26.598 1.00 65.88 96 TYR A CA 1
ATOM 774 C C . TYR A 1 96 ? 15.313 0.364 -25.958 1.00 65.88 96 TYR A C 1
ATOM 776 O O . TYR A 1 96 ? 14.955 -0.098 -24.872 1.00 65.88 96 TYR A O 1
ATOM 784 N N . VAL A 1 97 ? 16.372 -0.121 -26.610 1.00 66.06 97 VAL A N 1
ATOM 785 C CA . VAL A 1 97 ? 17.215 -1.201 -26.077 1.00 66.06 97 VAL A CA 1
ATOM 786 C C . VAL A 1 97 ? 17.962 -0.725 -24.830 1.00 66.06 97 VAL A C 1
ATOM 788 O O . VAL A 1 97 ? 17.994 -1.432 -23.827 1.00 66.06 97 VAL A O 1
ATOM 791 N N . GLN A 1 98 ? 18.486 0.499 -24.845 1.00 63.16 98 GLN A N 1
ATOM 792 C CA . GLN A 1 98 ? 19.183 1.097 -23.714 1.00 63.16 98 GLN A CA 1
ATOM 793 C C . GLN A 1 98 ? 18.245 1.321 -22.522 1.00 63.16 98 GLN A C 1
ATOM 795 O O . GLN A 1 98 ? 18.610 0.970 -21.404 1.00 63.16 98 GLN A O 1
ATOM 800 N N . LYS A 1 99 ? 17.013 1.799 -22.745 1.00 64.56 99 LYS A N 1
ATOM 801 C CA . LYS A 1 99 ? 16.002 1.950 -21.687 1.00 64.56 99 LYS A CA 1
ATOM 802 C C . LYS A 1 99 ? 15.665 0.628 -21.008 1.00 64.56 99 LYS A C 1
ATOM 804 O O . LYS A 1 99 ? 15.481 0.621 -19.803 1.00 64.56 99 LYS A O 1
ATOM 809 N N . ASN A 1 100 ? 15.614 -0.482 -21.743 1.00 65.75 100 ASN A N 1
ATOM 810 C CA . ASN A 1 100 ? 15.292 -1.789 -21.160 1.00 65.75 100 ASN A CA 1
ATOM 811 C C . ASN A 1 100 ? 16.506 -2.506 -20.542 1.00 65.75 100 ASN A C 1
ATOM 813 O O . ASN A 1 100 ? 16.329 -3.315 -19.637 1.00 65.75 100 ASN A O 1
ATOM 817 N N . ILE A 1 101 ? 17.728 -2.224 -21.007 1.00 68.62 101 ILE A N 1
ATOM 818 C CA . ILE A 1 101 ? 18.961 -2.829 -20.473 1.00 68.62 101 ILE A CA 1
ATOM 819 C C . ILE A 1 101 ? 19.500 -2.053 -19.261 1.00 68.62 101 ILE A C 1
ATOM 821 O O . ILE A 1 101 ? 20.057 -2.664 -18.354 1.00 68.62 101 ILE A O 1
ATOM 825 N N . ILE A 1 102 ? 19.325 -0.726 -19.232 1.00 65.62 102 ILE A N 1
ATOM 826 C CA . ILE A 1 102 ? 19.787 0.170 -18.154 1.00 65.62 102 ILE A CA 1
ATOM 827 C C . ILE A 1 102 ? 18.659 0.480 -17.152 1.00 65.62 102 ILE A C 1
ATOM 829 O O . ILE A 1 102 ? 18.888 1.183 -16.176 1.00 65.62 102 ILE A O 1
ATOM 833 N N . ALA A 1 103 ? 17.441 -0.042 -17.350 1.00 70.19 103 ALA A N 1
ATOM 834 C CA . ALA A 1 103 ? 16.355 0.143 -16.391 1.00 70.19 103 ALA A CA 1
ATOM 835 C C . ALA A 1 103 ? 16.750 -0.395 -15.008 1.00 70.19 103 ALA A C 1
ATOM 837 O O . ALA A 1 103 ? 16.738 -1.601 -14.751 1.00 70.19 103 ALA A O 1
ATOM 838 N N . GLU A 1 104 ? 17.043 0.523 -14.096 1.00 79.31 104 GLU A N 1
ATOM 839 C CA . GLU A 1 104 ? 17.238 0.230 -12.686 1.00 79.31 104 GLU A CA 1
ATOM 840 C C . GLU A 1 104 ? 15.952 0.543 -11.918 1.00 79.31 104 GLU A C 1
ATOM 842 O O . GLU A 1 104 ? 15.138 1.384 -12.311 1.00 79.31 104 GLU A O 1
ATOM 847 N N . ARG A 1 105 ? 15.746 -0.163 -10.802 1.00 84.38 105 ARG A N 1
ATOM 848 C CA . ARG A 1 105 ? 14.643 0.125 -9.880 1.00 84.38 105 ARG A CA 1
ATOM 849 C C . ARG A 1 105 ? 15.078 1.205 -8.903 1.00 84.38 105 ARG A C 1
ATOM 851 O O . ARG A 1 105 ? 15.827 0.932 -7.967 1.00 84.38 105 ARG A O 1
ATOM 858 N N . PHE A 1 106 ? 14.550 2.406 -9.087 1.00 86.06 106 PHE A N 1
ATOM 859 C CA . PHE A 1 106 ? 14.706 3.504 -8.146 1.00 86.06 106 PHE A CA 1
ATOM 860 C C . PHE A 1 106 ? 13.589 3.450 -7.108 1.00 86.06 106 PHE A C 1
ATOM 862 O O . PHE A 1 106 ? 12.407 3.426 -7.449 1.00 86.06 106 PHE A O 1
ATOM 869 N N . TYR A 1 107 ? 13.964 3.434 -5.831 1.00 87.38 107 TYR A N 1
ATOM 870 C CA . TYR A 1 107 ? 13.018 3.579 -4.730 1.00 87.38 107 TYR A CA 1
ATOM 871 C C . TYR A 1 107 ? 12.895 5.056 -4.392 1.00 87.38 107 TYR A C 1
ATOM 873 O O . TYR A 1 107 ? 13.842 5.658 -3.885 1.00 87.38 107 TYR A O 1
ATOM 881 N N . LEU A 1 108 ? 11.735 5.627 -4.683 1.00 89.00 108 LEU A N 1
ATOM 882 C CA . LEU A 1 108 ? 11.448 7.028 -4.419 1.00 89.00 108 LEU A CA 1
ATOM 883 C C . LEU A 1 108 ? 10.423 7.155 -3.302 1.00 89.00 108 LEU A C 1
ATOM 885 O O . LEU A 1 108 ? 9.601 6.260 -3.088 1.00 89.00 108 LEU A O 1
ATOM 889 N N . GLN A 1 109 ? 10.508 8.273 -2.588 1.00 89.88 109 GLN A N 1
ATOM 890 C CA . GLN A 1 109 ? 9.592 8.622 -1.515 1.00 89.88 109 GLN A CA 1
ATOM 891 C C . GLN A 1 109 ? 8.784 9.852 -1.906 1.00 89.88 109 GLN A C 1
ATOM 893 O O . GLN A 1 109 ? 9.338 10.806 -2.452 1.00 89.88 109 GLN A O 1
ATOM 898 N N . ALA A 1 110 ? 7.491 9.825 -1.607 1.00 89.56 110 ALA A N 1
ATOM 899 C CA . ALA A 1 110 ? 6.625 10.987 -1.713 1.00 89.56 110 ALA A CA 1
ATOM 900 C C . ALA A 1 110 ? 5.816 11.147 -0.427 1.00 89.56 110 ALA A C 1
ATOM 902 O O . ALA A 1 110 ? 5.170 10.200 0.036 1.00 89.56 110 ALA A O 1
ATOM 903 N N . ASP A 1 111 ? 5.864 12.362 0.113 1.00 91.06 111 ASP A N 1
ATOM 904 C CA . ASP A 1 111 ? 5.145 12.771 1.310 1.00 91.06 111 ASP A CA 1
ATOM 905 C C . ASP A 1 111 ? 3.966 13.656 0.924 1.00 91.06 111 ASP A C 1
ATOM 907 O O . ASP A 1 111 ? 4.107 14.624 0.175 1.00 91.06 111 ASP A O 1
ATOM 911 N N . GLN A 1 112 ? 2.797 13.334 1.462 1.00 90.25 112 GLN A N 1
ATOM 912 C CA . GLN A 1 112 ? 1.579 14.095 1.256 1.00 90.25 112 GLN A CA 1
ATOM 913 C C . GLN A 1 112 ? 0.868 14.309 2.588 1.00 90.25 112 GLN A C 1
ATOM 915 O O . GLN A 1 112 ? 0.576 13.365 3.323 1.00 90.25 112 GLN A O 1
ATOM 920 N N . GLU A 1 113 ? 0.540 15.565 2.877 1.00 93.19 113 GLU A N 1
ATOM 921 C CA . GLU A 1 113 ? -0.296 15.934 4.012 1.00 93.19 113 GLU A CA 1
ATOM 922 C C . GLU A 1 113 ? -1.719 16.235 3.537 1.00 93.19 113 GLU A C 1
ATOM 924 O O . GLU A 1 113 ? -1.938 16.993 2.590 1.00 93.19 113 GLU A O 1
ATOM 929 N N . ILE A 1 114 ? -2.704 15.619 4.188 1.00 92.31 114 ILE A N 1
ATOM 930 C CA . ILE A 1 114 ? -4.120 15.761 3.850 1.00 92.31 114 ILE A CA 1
ATOM 931 C C . ILE A 1 114 ? -4.839 16.340 5.063 1.00 92.31 114 ILE A C 1
ATOM 933 O O . ILE A 1 114 ? -4.997 15.680 6.092 1.00 92.31 114 ILE A O 1
ATOM 937 N N . ALA A 1 115 ? -5.293 17.586 4.943 1.00 90.94 115 ALA A N 1
ATOM 938 C CA . ALA A 1 115 ? -6.061 18.238 5.993 1.00 90.94 115 ALA A CA 1
ATOM 939 C C . ALA A 1 115 ? -7.434 17.569 6.156 1.00 90.94 115 ALA A C 1
ATOM 941 O O . ALA A 1 115 ? -8.209 17.460 5.202 1.00 90.94 115 ALA A O 1
ATOM 942 N N . VAL A 1 116 ? -7.762 17.154 7.381 1.00 90.50 116 VAL A N 1
ATOM 943 C CA . VAL A 1 116 ? -9.064 16.572 7.705 1.00 90.50 116 VAL A CA 1
ATOM 944 C C . VAL A 1 116 ? -9.932 17.647 8.340 1.00 90.50 116 VAL A C 1
ATOM 946 O O . VAL A 1 116 ? -9.732 18.037 9.489 1.00 90.50 116 VAL A O 1
ATOM 949 N N . GLY A 1 117 ? -10.937 18.116 7.600 1.00 87.56 117 GLY A N 1
ATOM 950 C CA . GLY A 1 117 ? -11.892 19.094 8.118 1.00 87.56 117 GLY A CA 1
ATOM 951 C C . GLY A 1 117 ? -12.587 18.602 9.394 1.00 87.56 117 GLY A C 1
ATOM 952 O O . GLY A 1 117 ? -12.919 17.425 9.515 1.00 87.56 117 GLY A O 1
ATOM 953 N N . LYS A 1 118 ? -12.872 19.513 10.334 1.00 87.44 118 LYS A N 1
ATOM 954 C CA . LYS A 1 118 ? -13.491 19.186 11.639 1.00 87.44 118 LYS A CA 1
ATOM 955 C C . LYS A 1 118 ? -14.862 18.497 11.548 1.00 87.44 118 LYS A C 1
ATOM 957 O O . LYS A 1 118 ? -15.290 17.866 12.505 1.00 87.44 118 LYS A O 1
ATOM 962 N N . HIS A 1 119 ? -15.552 18.627 10.415 1.00 91.38 119 HIS A N 1
ATOM 963 C CA . HIS A 1 119 ? -16.839 17.973 10.151 1.00 91.38 119 HIS A CA 1
ATOM 964 C C . HIS A 1 119 ? -16.698 16.491 9.759 1.00 91.38 119 HIS A C 1
ATOM 966 O O . HIS A 1 119 ? -17.690 15.764 9.757 1.00 91.38 119 HIS A O 1
ATOM 972 N N . ILE A 1 120 ? -15.487 16.039 9.414 1.00 94.19 120 ILE A N 1
ATOM 973 C CA . ILE A 1 120 ? -15.219 14.653 9.037 1.00 94.19 120 ILE A CA 1
ATOM 974 C C . ILE A 1 120 ? -15.102 13.805 10.296 1.00 94.19 120 ILE A C 1
ATOM 976 O O . ILE A 1 120 ? -14.218 14.009 11.130 1.00 94.19 120 ILE A O 1
ATOM 980 N N . GLN A 1 121 ? -15.991 12.825 10.395 1.00 93.75 121 GLN A N 1
ATOM 981 C CA . GLN A 1 121 ? -16.073 11.891 11.515 1.00 93.75 121 GLN A CA 1
ATOM 982 C C . GLN A 1 121 ? -15.594 10.494 11.121 1.00 93.75 121 GLN A C 1
ATOM 984 O O . GLN A 1 121 ? -15.121 9.752 11.980 1.00 93.75 121 GLN A O 1
ATOM 989 N N . ARG A 1 122 ? -15.689 10.146 9.830 1.00 95.06 122 ARG A N 1
ATOM 990 C CA . ARG A 1 122 ? -15.346 8.822 9.312 1.00 95.06 122 ARG A CA 1
ATOM 991 C C . ARG A 1 122 ? -14.341 8.901 8.169 1.00 95.06 122 ARG A C 1
ATOM 993 O O . ARG A 1 122 ? -14.469 9.745 7.284 1.00 95.06 122 ARG A O 1
ATOM 1000 N N . LEU A 1 123 ? -13.376 7.991 8.175 1.00 96.12 123 LEU A N 1
ATOM 1001 C CA . LEU A 1 123 ? -12.375 7.810 7.134 1.00 96.12 123 LEU A CA 1
ATOM 1002 C C . LEU A 1 123 ? -12.480 6.392 6.571 1.00 96.12 123 LEU A C 1
ATOM 1004 O O . LEU A 1 123 ? -12.433 5.431 7.328 1.00 96.12 123 LEU A O 1
ATOM 1008 N N . VAL A 1 124 ? -12.598 6.267 5.254 1.00 96.69 124 VAL A N 1
ATOM 1009 C CA . VAL A 1 124 ? -12.586 4.987 4.539 1.00 96.69 124 VAL A CA 1
ATOM 1010 C C . VAL A 1 124 ? -11.303 4.913 3.722 1.00 96.69 124 VAL A C 1
ATOM 1012 O O . VAL A 1 124 ? -11.102 5.731 2.829 1.00 96.69 124 VAL A O 1
ATOM 1015 N N . ILE A 1 125 ? -10.439 3.950 4.018 1.00 96.19 125 ILE A N 1
ATOM 1016 C CA . ILE A 1 125 ? -9.154 3.720 3.359 1.00 96.19 125 ILE A CA 1
ATOM 1017 C C . ILE A 1 125 ? -9.286 2.474 2.488 1.00 96.19 125 ILE A C 1
ATOM 1019 O O . ILE A 1 125 ? -9.536 1.386 2.996 1.00 96.19 125 ILE A O 1
ATOM 1023 N N . LYS A 1 126 ? -9.096 2.632 1.180 1.00 93.75 126 LYS A N 1
ATOM 1024 C CA . LYS A 1 126 ? -9.068 1.542 0.200 1.00 93.75 126 LYS A CA 1
ATOM 1025 C C . LYS A 1 126 ? -7.647 1.366 -0.315 1.00 93.75 126 LYS A C 1
ATOM 1027 O O . LYS A 1 126 ? -7.133 2.239 -1.011 1.00 93.75 126 LYS A O 1
ATOM 1032 N N . ALA A 1 127 ? -7.031 0.250 0.035 1.00 90.00 127 ALA A N 1
ATOM 1033 C CA . ALA A 1 127 ? -5.690 -0.157 -0.353 1.00 90.00 127 ALA A CA 1
ATOM 1034 C C . ALA A 1 127 ? -5.789 -1.256 -1.427 1.00 90.00 127 ALA A C 1
ATOM 1036 O O . ALA A 1 127 ? -5.623 -2.436 -1.151 1.00 90.00 127 ALA A O 1
ATOM 1037 N N . GLU A 1 128 ? -6.119 -0.856 -2.659 1.00 74.62 128 GLU A N 1
ATOM 1038 C CA . GLU A 1 128 ? -6.388 -1.791 -3.771 1.00 74.62 128 GLU A CA 1
ATOM 1039 C C . GLU A 1 128 ? -5.108 -2.233 -4.503 1.00 74.62 128 GLU A C 1
ATOM 1041 O O . GLU A 1 128 ? -5.096 -3.261 -5.174 1.00 74.62 128 GLU A O 1
ATOM 1046 N N . ARG A 1 129 ? -4.025 -1.446 -4.423 1.00 74.69 129 ARG A N 1
ATOM 1047 C CA . ARG A 1 129 ? -2.762 -1.695 -5.145 1.00 74.69 129 ARG A CA 1
ATOM 1048 C C . ARG A 1 129 ? -1.542 -1.341 -4.295 1.00 74.69 129 ARG A C 1
ATOM 1050 O O . ARG A 1 129 ? -0.760 -0.456 -4.643 1.00 74.69 129 ARG A O 1
ATOM 1057 N N . CYS A 1 130 ? -1.392 -2.008 -3.157 1.00 83.88 130 CYS A N 1
ATOM 1058 C CA . CYS A 1 130 ? -0.198 -1.908 -2.320 1.00 83.88 130 CYS A CA 1
ATOM 1059 C C . CYS A 1 130 ? 0.221 -3.288 -1.797 1.00 83.88 130 CYS A C 1
ATOM 1061 O O . CYS A 1 130 ? -0.614 -4.177 -1.649 1.00 83.88 130 CYS A O 1
ATOM 1063 N N . SER A 1 131 ? 1.512 -3.483 -1.517 1.00 88.75 131 SER A N 1
ATOM 1064 C CA . SER A 1 131 ? 1.973 -4.699 -0.823 1.00 88.75 131 SER A CA 1
ATOM 1065 C C . SER A 1 131 ? 1.951 -4.554 0.686 1.00 88.75 131 SER A C 1
ATOM 1067 O O . SER A 1 131 ? 1.768 -5.546 1.392 1.00 88.75 131 SER A O 1
ATOM 1069 N N . LYS A 1 132 ? 2.172 -3.332 1.182 1.00 92.31 132 LYS A N 1
ATOM 1070 C CA . LYS A 1 132 ? 2.258 -3.037 2.607 1.00 92.31 132 LYS A CA 1
ATOM 1071 C C . LYS A 1 132 ? 1.587 -1.712 2.941 1.00 92.31 132 LYS A C 1
ATOM 1073 O O . LYS A 1 132 ? 1.840 -0.697 2.286 1.00 92.31 132 LYS A O 1
ATOM 1078 N N . LEU A 1 133 ? 0.771 -1.740 3.986 1.00 94.75 133 LEU A N 1
ATOM 1079 C CA . LEU A 1 133 ? 0.131 -0.589 4.595 1.00 94.75 133 LEU A CA 1
ATOM 1080 C C . LEU A 1 133 ? 0.504 -0.535 6.079 1.00 94.75 133 LEU A C 1
ATOM 1082 O O . LEU A 1 133 ? 0.056 -1.366 6.864 1.00 94.75 133 LEU A O 1
ATOM 1086 N N . ASP A 1 134 ? 1.291 0.466 6.450 1.00 95.75 134 ASP A N 1
ATOM 1087 C CA . ASP A 1 134 ? 1.662 0.764 7.828 1.00 95.75 134 ASP A CA 1
ATOM 1088 C C . ASP A 1 134 ? 0.764 1.893 8.353 1.00 95.75 134 ASP A C 1
ATOM 1090 O O . ASP A 1 134 ? 0.659 2.958 7.742 1.00 95.75 134 ASP A O 1
ATOM 1094 N N . LEU A 1 135 ? 0.106 1.682 9.490 1.00 95.19 135 LEU A N 1
ATOM 1095 C CA . LEU A 1 135 ? -0.807 2.641 10.107 1.00 95.19 135 LEU A CA 1
ATOM 1096 C C . LEU A 1 135 ? -0.356 3.002 11.517 1.00 95.19 135 LEU A C 1
ATOM 1098 O O . LEU A 1 135 ? -0.011 2.148 12.338 1.00 95.19 135 LEU A O 1
ATOM 1102 N N . ARG A 1 136 ? -0.441 4.292 11.825 1.00 94.44 136 ARG A N 1
ATOM 1103 C CA . ARG A 1 136 ? -0.246 4.849 13.164 1.00 94.44 136 ARG A CA 1
ATOM 1104 C C . ARG A 1 136 ? -1.344 5.846 13.481 1.00 94.44 136 ARG A C 1
ATOM 1106 O O . ARG A 1 136 ? -1.950 6.426 12.587 1.00 94.44 136 ARG A O 1
ATOM 1113 N N . THR A 1 137 ? -1.570 6.087 14.766 1.00 91.75 137 THR A N 1
ATOM 1114 C CA . THR A 1 137 ? -2.512 7.114 15.228 1.00 91.75 137 THR A CA 1
ATOM 1115 C C . THR A 1 137 ? -1.791 8.255 15.928 1.00 91.75 137 THR A C 1
ATOM 1117 O O . THR A 1 137 ? -0.911 7.998 16.749 1.00 91.75 137 THR A O 1
ATOM 1120 N N . ALA A 1 138 ? -2.209 9.496 15.686 1.00 90.50 138 ALA A N 1
ATOM 1121 C CA . ALA A 1 138 ? -1.686 10.685 16.357 1.00 90.50 138 ALA A CA 1
ATOM 1122 C C . ALA A 1 138 ? -2.805 11.657 16.763 1.00 90.50 138 ALA A C 1
ATOM 1124 O O . ALA A 1 138 ? -3.908 11.642 16.211 1.00 90.50 138 ALA A O 1
ATOM 1125 N N . GLN A 1 139 ? -2.511 12.524 17.733 1.00 89.38 139 GLN A N 1
ATOM 1126 C CA . GLN A 1 139 ? -3.358 13.668 18.075 1.00 89.38 139 GLN A CA 1
ATOM 1127 C C . GLN A 1 139 ? -3.091 14.801 17.076 1.00 89.38 139 GLN A C 1
ATOM 1129 O O . GLN A 1 139 ? -2.350 15.736 17.361 1.00 89.38 139 GLN A O 1
ATOM 1134 N N . SER A 1 140 ? -3.645 14.667 15.874 1.00 88.56 140 SER A N 1
ATOM 1135 C CA . SER A 1 140 ? -3.552 15.654 14.794 1.00 88.56 140 SER A CA 1
ATOM 1136 C C . SER A 1 140 ? -4.909 15.802 14.106 1.00 88.56 140 SER A C 1
ATOM 1138 O O . SER A 1 140 ? -5.763 14.926 14.227 1.00 88.56 140 SER A O 1
ATOM 1140 N N . ASP A 1 141 ? -5.094 16.894 13.367 1.00 89.12 141 ASP A N 1
ATOM 1141 C CA . ASP A 1 141 ? -6.202 17.092 12.425 1.00 89.12 141 ASP A CA 1
ATOM 1142 C C . ASP A 1 141 ? -5.779 16.856 10.964 1.00 89.12 141 ASP A C 1
ATOM 1144 O O . ASP A 1 141 ? -6.558 17.080 10.037 1.00 89.12 141 ASP A O 1
ATOM 1148 N N . THR A 1 142 ? -4.555 16.384 10.743 1.00 93.00 142 THR A N 1
ATOM 1149 C CA . THR A 1 142 ? -4.021 16.062 9.419 1.00 93.00 142 THR A CA 1
ATOM 1150 C C . THR A 1 142 ? -3.678 14.583 9.321 1.00 93.00 142 THR A C 1
ATOM 1152 O O . THR A 1 142 ? -3.306 13.940 10.306 1.00 93.00 142 THR A O 1
ATOM 1155 N N . ILE A 1 143 ? -3.858 14.029 8.125 1.00 94.12 143 ILE A N 1
ATOM 1156 C CA . ILE A 1 143 ? -3.353 12.709 7.767 1.00 94.12 143 ILE A CA 1
ATOM 1157 C C . ILE A 1 143 ? -2.003 12.917 7.092 1.00 94.12 143 ILE A C 1
ATOM 1159 O O . ILE A 1 143 ? -1.928 13.608 6.076 1.00 94.12 143 ILE A O 1
ATOM 1163 N N . LEU A 1 144 ? -0.958 12.305 7.642 1.00 95.00 144 LEU A N 1
ATOM 1164 C CA . LEU A 1 144 ? 0.350 12.245 6.992 1.00 95.00 144 LEU A CA 1
ATOM 1165 C C . LEU A 1 144 ? 0.439 10.942 6.212 1.00 95.00 144 LEU A C 1
ATOM 1167 O O . LEU A 1 144 ? 0.224 9.875 6.786 1.00 95.00 144 LEU A O 1
ATOM 1171 N N . CYS A 1 145 ? 0.750 11.030 4.925 1.00 94.25 145 CYS A N 1
ATOM 1172 C CA . CYS A 1 145 ? 0.971 9.887 4.057 1.00 94.25 145 CYS A CA 1
ATOM 1173 C C . CYS A 1 145 ? 2.394 9.925 3.513 1.00 94.25 145 CYS A C 1
ATOM 1175 O O . CYS A 1 145 ? 2.730 10.808 2.732 1.00 94.25 145 CYS A O 1
ATOM 1177 N N . ASN A 1 146 ? 3.210 8.958 3.922 1.00 94.00 146 ASN A N 1
ATOM 1178 C CA . ASN A 1 146 ? 4.488 8.668 3.293 1.00 94.00 146 ASN A CA 1
ATOM 1179 C C . ASN A 1 146 ? 4.296 7.467 2.370 1.00 94.00 146 ASN A C 1
ATOM 1181 O O . ASN A 1 146 ? 3.718 6.446 2.754 1.00 94.00 146 ASN A O 1
ATOM 1185 N N . THR A 1 147 ? 4.765 7.601 1.142 1.00 91.62 147 THR A N 1
ATOM 1186 C CA . THR A 1 147 ? 4.686 6.553 0.132 1.00 91.62 147 THR A CA 1
ATOM 1187 C C . THR A 1 147 ? 6.086 6.221 -0.336 1.00 91.62 147 THR A C 1
ATOM 1189 O O . THR A 1 147 ? 6.895 7.114 -0.572 1.00 91.62 147 THR A O 1
ATOM 1192 N N . GLN A 1 148 ? 6.375 4.932 -0.471 1.00 90.50 148 GLN A N 1
ATOM 1193 C CA . GLN A 1 148 ? 7.595 4.445 -1.092 1.00 90.50 148 GLN A CA 1
ATOM 1194 C C . GLN A 1 148 ? 7.212 3.591 -2.292 1.00 90.50 148 GLN A C 1
ATOM 1196 O O . GLN A 1 148 ? 6.554 2.560 -2.141 1.00 90.50 148 GLN A O 1
ATOM 1201 N N . VAL A 1 149 ? 7.638 4.011 -3.479 1.00 89.31 149 VAL A N 1
ATOM 1202 C CA . VAL A 1 149 ? 7.340 3.317 -4.734 1.00 89.31 149 VAL A CA 1
ATOM 1203 C C . VAL A 1 149 ? 8.626 2.958 -5.463 1.00 89.31 149 VAL A C 1
ATOM 1205 O O . VAL A 1 149 ? 9.597 3.716 -5.461 1.00 89.31 149 VAL A O 1
ATOM 1208 N N . ALA A 1 150 ? 8.638 1.772 -6.066 1.00 86.81 150 ALA A N 1
ATOM 1209 C CA . ALA A 1 150 ? 9.725 1.327 -6.925 1.00 86.81 150 ALA A CA 1
ATOM 1210 C C . ALA A 1 150 ? 9.389 1.658 -8.382 1.00 86.81 150 ALA A C 1
ATOM 1212 O O . ALA A 1 150 ? 8.475 1.060 -8.944 1.00 86.81 150 ALA A O 1
ATOM 1213 N N . ILE A 1 151 ? 10.135 2.575 -8.997 1.00 86.69 151 ILE A N 1
ATOM 1214 C CA . ILE A 1 151 ? 9.959 2.974 -10.399 1.00 86.69 151 ILE A CA 1
ATOM 1215 C C . ILE A 1 151 ? 11.140 2.458 -11.216 1.00 86.69 151 ILE A C 1
ATOM 1217 O O . ILE A 1 151 ? 12.294 2.588 -10.810 1.00 86.69 151 ILE A O 1
ATOM 1221 N N . GLN A 1 152 ? 10.844 1.844 -12.361 1.00 85.31 152 GLN A N 1
ATOM 1222 C CA . GLN A 1 152 ? 11.862 1.436 -13.327 1.00 85.31 152 GLN A CA 1
ATOM 1223 C C . GLN A 1 152 ? 12.128 2.594 -14.284 1.00 85.31 152 GLN A C 1
ATOM 1225 O O . GLN A 1 152 ? 11.204 3.045 -14.958 1.00 85.31 152 GLN A O 1
ATOM 1230 N N . ALA A 1 153 ? 13.369 3.072 -14.332 1.00 84.75 153 ALA A N 1
ATOM 1231 C CA . ALA A 1 153 ? 13.778 4.166 -15.212 1.00 84.75 153 ALA A CA 1
ATOM 1232 C C . ALA A 1 153 ? 15.257 4.030 -15.600 1.00 84.75 153 ALA A C 1
ATOM 1234 O O . ALA A 1 153 ? 16.007 3.310 -14.940 1.00 84.75 153 ALA A O 1
ATOM 1235 N N . ALA A 1 154 ? 15.696 4.739 -16.644 1.00 83.19 154 ALA A N 1
ATOM 1236 C CA . ALA A 1 154 ? 17.105 4.762 -17.046 1.00 83.19 154 ALA A CA 1
ATOM 1237 C C . ALA A 1 154 ? 17.950 5.700 -16.165 1.00 83.19 154 ALA A C 1
ATOM 1239 O O . ALA A 1 154 ? 19.177 5.639 -16.175 1.00 83.19 154 ALA A O 1
ATOM 1240 N N . SER A 1 155 ? 17.306 6.591 -15.406 1.00 84.94 155 SER A N 1
ATOM 1241 C CA . SER A 1 155 ? 17.971 7.472 -14.450 1.00 84.94 155 SER A CA 1
ATOM 1242 C C . SER A 1 155 ? 17.044 7.871 -13.304 1.00 84.94 155 SER A C 1
ATOM 1244 O O . SER A 1 155 ? 15.818 7.854 -13.435 1.00 84.94 155 SER A O 1
ATOM 1246 N N . ARG A 1 156 ? 17.634 8.328 -12.194 1.00 86.25 156 ARG A N 1
ATOM 1247 C CA . ARG A 1 156 ? 16.879 8.869 -11.056 1.00 86.25 156 ARG A CA 1
ATOM 1248 C C . ARG A 1 156 ? 16.005 10.067 -11.444 1.00 86.25 156 ARG A C 1
ATOM 1250 O O . ARG A 1 156 ? 14.879 10.162 -10.975 1.00 86.25 156 ARG A O 1
ATOM 1257 N N . SER A 1 157 ? 16.501 10.950 -12.315 1.00 88.38 157 SER A N 1
ATOM 1258 C CA . SER A 1 157 ? 15.746 12.129 -12.765 1.00 88.38 157 SER A CA 1
ATOM 1259 C C . SER A 1 157 ? 14.501 11.745 -13.566 1.00 88.38 157 SER A C 1
ATOM 1261 O O . SER A 1 157 ? 13.466 12.383 -13.412 1.00 88.38 157 SER A O 1
ATOM 1263 N N . GLU A 1 158 ? 14.591 10.716 -14.413 1.00 86.94 158 GLU A N 1
ATOM 1264 C CA . GLU A 1 158 ? 13.435 10.188 -15.150 1.00 86.94 158 GLU A CA 1
ATOM 1265 C C . GLU A 1 158 ? 12.437 9.540 -14.178 1.00 86.94 158 GLU A C 1
ATOM 1267 O O . GLU A 1 158 ? 11.243 9.809 -14.258 1.00 86.94 158 GLU A O 1
ATOM 1272 N N . ALA A 1 159 ? 12.918 8.774 -13.189 1.00 88.25 159 ALA A N 1
ATOM 1273 C CA . ALA A 1 159 ? 12.054 8.182 -12.167 1.00 88.25 159 ALA A CA 1
ATOM 1274 C C . ALA A 1 159 ? 11.288 9.239 -11.346 1.00 88.25 159 ALA A C 1
ATOM 1276 O O . ALA A 1 159 ? 10.112 9.048 -11.042 1.00 88.25 159 ALA A O 1
ATOM 1277 N N . GLU A 1 160 ? 11.932 10.355 -10.992 1.00 89.69 160 GLU A N 1
ATOM 1278 C CA . GLU A 1 160 ? 11.299 11.460 -10.258 1.00 89.69 160 GLU A CA 1
ATOM 1279 C C . GLU A 1 160 ? 10.245 12.189 -11.110 1.00 89.69 160 GLU A C 1
ATOM 1281 O O . GLU A 1 160 ? 9.191 12.564 -10.595 1.00 89.69 160 GLU A O 1
ATOM 1286 N N . GLN A 1 161 ? 10.477 12.334 -12.419 1.00 88.81 161 GLN A N 1
ATOM 1287 C CA . GLN A 1 161 ? 9.482 12.878 -13.351 1.00 88.81 161 GLN A CA 1
ATOM 1288 C C . GLN A 1 161 ? 8.270 11.950 -13.506 1.00 88.81 161 GLN A C 1
ATOM 1290 O O . GLN A 1 161 ? 7.130 12.413 -13.464 1.00 88.81 161 GLN A O 1
ATOM 1295 N N . GLU A 1 162 ? 8.501 10.643 -13.634 1.00 87.12 162 GLU A N 1
ATOM 1296 C CA . GLU A 1 162 ? 7.434 9.638 -13.686 1.00 87.12 162 GLU A CA 1
ATOM 1297 C C . GLU A 1 162 ? 6.616 9.603 -12.390 1.00 87.12 162 GLU A C 1
ATOM 1299 O O . GLU A 1 162 ? 5.391 9.499 -12.433 1.00 87.12 162 GLU A O 1
ATOM 1304 N N . LEU A 1 163 ? 7.270 9.749 -11.232 1.00 88.00 163 LEU A N 1
ATOM 1305 C CA . LEU A 1 163 ? 6.593 9.862 -9.941 1.00 88.00 163 LEU A CA 1
ATOM 1306 C C . LEU A 1 163 ? 5.687 11.096 -9.877 1.00 88.00 163 LEU A C 1
ATOM 1308 O O . LEU A 1 163 ? 4.550 10.994 -9.424 1.00 88.00 163 LEU A O 1
ATOM 1312 N N . ALA A 1 164 ? 6.175 12.250 -10.341 1.00 86.94 164 ALA A N 1
ATOM 1313 C CA . ALA A 1 164 ? 5.436 13.512 -10.300 1.00 86.94 164 ALA A CA 1
ATOM 1314 C C . ALA A 1 164 ? 4.160 13.494 -11.160 1.00 86.94 164 ALA A C 1
ATOM 1316 O O . ALA A 1 164 ? 3.197 14.196 -10.852 1.00 86.94 164 ALA A O 1
ATOM 1317 N N . ASN A 1 165 ? 4.136 12.679 -12.217 1.00 85.81 165 ASN A N 1
ATOM 1318 C CA . ASN A 1 165 ? 2.965 12.503 -13.076 1.00 85.81 165 ASN A CA 1
ATOM 1319 C C . ASN A 1 165 ? 1.940 11.507 -12.511 1.00 85.81 165 ASN A C 1
ATOM 1321 O O . ASN A 1 165 ? 0.833 11.401 -13.044 1.00 85.81 165 ASN A O 1
ATOM 1325 N N . GLN A 1 166 ? 2.279 10.767 -11.452 1.00 83.44 166 GLN A N 1
ATOM 1326 C CA . GLN A 1 166 ? 1.403 9.757 -10.872 1.00 83.44 166 GLN A CA 1
ATOM 1327 C C . GLN A 1 166 ? 0.596 10.299 -9.696 1.00 83.44 166 GLN A C 1
ATOM 1329 O O . GLN A 1 166 ? 1.100 10.962 -8.793 1.00 83.44 166 GLN A O 1
ATOM 1334 N N . VAL A 1 167 ? -0.681 9.921 -9.662 1.00 84.81 167 VAL A N 1
ATOM 1335 C CA . VAL A 1 167 ? -1.532 10.116 -8.490 1.00 84.81 167 VAL A CA 1
ATOM 1336 C C . VAL A 1 167 ? -1.458 8.852 -7.637 1.00 84.81 167 VAL A C 1
ATOM 1338 O O . VAL A 1 167 ? -2.026 7.823 -7.996 1.00 84.81 167 VAL A O 1
ATOM 1341 N N . LEU A 1 168 ? -0.735 8.930 -6.518 1.00 86.69 168 LEU A N 1
ATOM 1342 C CA . LEU A 1 168 ? -0.558 7.813 -5.577 1.00 86.69 168 LEU A CA 1
ATOM 1343 C C . LEU A 1 168 ? -1.697 7.705 -4.560 1.00 86.69 168 LEU A C 1
ATOM 1345 O O . LEU A 1 168 ? -1.999 6.625 -4.047 1.00 86.69 168 LEU A O 1
ATOM 1349 N N . VAL A 1 169 ? -2.299 8.850 -4.237 1.00 89.50 169 VAL A N 1
ATOM 1350 C CA . VAL A 1 169 ? -3.325 8.974 -3.209 1.00 89.50 169 VAL A CA 1
ATOM 1351 C C . VAL A 1 169 ? -4.446 9.856 -3.728 1.00 89.50 169 VAL A C 1
ATOM 1353 O O . VAL A 1 169 ? -4.254 11.037 -4.017 1.00 89.50 169 VAL A O 1
ATOM 1356 N N . LYS A 1 170 ? -5.648 9.289 -3.811 1.00 90.62 170 LYS A N 1
ATOM 1357 C CA . LYS A 1 170 ? -6.863 10.029 -4.160 1.00 90.62 170 LYS A CA 1
ATOM 1358 C C . LYS A 1 170 ? -7.714 10.225 -2.923 1.00 90.62 170 LYS A C 1
ATOM 1360 O O . LYS A 1 170 ? -8.172 9.250 -2.328 1.00 90.62 170 LYS A O 1
ATOM 1365 N N . SER A 1 171 ? -7.967 11.479 -2.570 1.00 91.88 171 SER A N 1
ATOM 1366 C CA . SER A 1 171 ? -8.924 11.841 -1.532 1.00 91.88 171 SER A CA 1
ATOM 1367 C C . SER A 1 171 ? -10.221 12.350 -2.160 1.00 91.88 171 SER A C 1
ATOM 1369 O O . SER A 1 171 ? -10.226 13.081 -3.149 1.00 91.88 171 SER A O 1
ATOM 1371 N N . SER A 1 172 ? -11.349 11.943 -1.593 1.00 92.25 172 SER A N 1
ATOM 1372 C CA . SER A 1 172 ? -12.664 12.481 -1.935 1.00 92.25 172 SER A CA 1
ATOM 1373 C C . SER A 1 172 ? -13.516 12.563 -0.678 1.00 92.25 172 SER A C 1
ATOM 1375 O O . SER A 1 172 ? -13.385 11.737 0.222 1.00 92.25 172 SER A O 1
ATOM 1377 N N . THR A 1 173 ? -14.379 13.567 -0.596 1.00 93.56 173 THR A N 1
ATOM 1378 C CA . THR A 1 173 ? -15.204 13.812 0.589 1.00 93.56 173 THR A CA 1
ATOM 1379 C C . THR A 1 173 ? -16.670 13.773 0.202 1.00 93.56 173 THR A C 1
ATOM 1381 O O . THR A 1 173 ? -17.072 14.394 -0.779 1.00 93.56 173 THR A O 1
ATOM 1384 N N . SER A 1 174 ? -17.471 13.067 0.995 1.00 93.19 174 SER A N 1
ATOM 1385 C CA . SER A 1 174 ? -18.924 13.042 0.871 1.00 93.19 174 SER A CA 1
ATOM 1386 C C . SER A 1 174 ? -19.550 13.147 2.260 1.00 93.19 174 SER A C 1
ATOM 1388 O O . SER A 1 174 ? -19.414 12.248 3.094 1.00 93.19 174 SER A O 1
ATOM 1390 N N . GLY A 1 175 ? -20.206 14.277 2.533 1.00 92.50 175 GLY A N 1
ATOM 1391 C CA . GLY A 1 175 ? -20.799 14.559 3.842 1.00 92.50 175 GLY A CA 1
ATOM 1392 C C . GLY A 1 175 ? -19.756 14.555 4.966 1.00 92.50 175 GLY A C 1
ATOM 1393 O O . GLY A 1 175 ? -18.778 15.292 4.915 1.00 92.50 175 GLY A O 1
ATOM 1394 N N . ASN A 1 176 ? -19.964 13.717 5.986 1.00 94.12 176 ASN A N 1
ATOM 1395 C CA . ASN A 1 176 ? -19.050 13.550 7.125 1.00 94.12 176 ASN A CA 1
ATOM 1396 C C . ASN A 1 176 ? -17.984 12.454 6.913 1.00 94.12 176 ASN A C 1
ATOM 1398 O O . ASN A 1 176 ? -17.263 12.114 7.858 1.00 94.12 176 ASN A O 1
ATOM 1402 N N . THR A 1 177 ? -17.924 11.860 5.717 1.00 95.56 177 THR A N 1
ATOM 1403 C CA . THR A 1 177 ? -17.033 10.743 5.396 1.00 95.56 177 THR A CA 1
ATOM 1404 C C . THR A 1 177 ? -15.998 11.167 4.357 1.00 95.56 177 THR A C 1
ATOM 1406 O O . THR A 1 177 ? -16.340 11.682 3.291 1.00 95.56 177 THR A O 1
ATOM 1409 N N . MET A 1 178 ? -14.726 10.917 4.656 1.00 95.69 178 MET A N 1
ATOM 1410 C CA . MET A 1 178 ? -13.621 11.048 3.711 1.00 95.69 178 MET A CA 1
ATOM 1411 C C . MET A 1 178 ? -13.227 9.666 3.189 1.00 95.69 178 MET A C 1
ATOM 1413 O O . MET A 1 178 ? -13.089 8.722 3.961 1.00 95.69 178 MET A O 1
ATOM 1417 N N . TYR A 1 179 ? -13.029 9.556 1.882 1.00 95.44 179 TYR A N 1
ATOM 1418 C CA . TYR A 1 179 ? -12.559 8.360 1.199 1.00 95.44 179 TYR A CA 1
ATOM 1419 C C . TYR A 1 179 ? -11.139 8.598 0.705 1.00 95.44 179 TYR A C 1
ATOM 1421 O O . TYR A 1 179 ? -10.881 9.561 -0.020 1.00 95.44 179 TYR A O 1
ATOM 1429 N N . LEU A 1 180 ? -10.239 7.700 1.079 1.00 94.38 180 LEU A N 1
ATOM 1430 C CA . LEU A 1 180 ? -8.841 7.693 0.697 1.00 94.38 180 LEU A CA 1
ATOM 1431 C C . LEU A 1 180 ? -8.565 6.425 -0.107 1.00 94.38 180 LEU A C 1
ATOM 1433 O O . LEU A 1 180 ? -8.690 5.320 0.415 1.00 94.38 180 LEU A O 1
ATOM 1437 N N . ARG A 1 181 ? -8.210 6.571 -1.381 1.00 92.69 181 ARG A N 1
ATOM 1438 C CA . ARG A 1 181 ? -7.779 5.451 -2.224 1.00 92.69 181 ARG A CA 1
ATOM 1439 C C . ARG A 1 181 ? -6.267 5.509 -2.359 1.00 92.69 181 ARG A C 1
ATOM 1441 O O . ARG A 1 181 ? -5.737 6.529 -2.798 1.00 92.69 181 ARG A O 1
ATOM 1448 N N . LEU A 1 182 ? -5.611 4.431 -1.951 1.00 90.31 182 LEU A N 1
ATOM 1449 C CA . LEU A 1 182 ? -4.169 4.245 -2.018 1.00 90.31 182 LEU A CA 1
ATOM 1450 C C . LEU A 1 182 ? -3.846 3.301 -3.167 1.00 90.31 182 LEU A C 1
ATOM 1452 O O . LEU A 1 182 ? -4.457 2.235 -3.301 1.00 90.31 182 LEU A O 1
ATOM 1456 N N . GLY A 1 183 ? -2.855 3.680 -3.957 1.00 85.00 183 GLY A N 1
ATOM 1457 C CA . GLY A 1 183 ? -2.409 2.892 -5.089 1.00 85.00 183 GLY A CA 1
ATOM 1458 C C . GLY A 1 183 ? -2.251 3.767 -6.326 1.00 85.00 183 GLY A C 1
ATOM 1459 O O . GLY A 1 183 ? -3.077 4.651 -6.558 1.00 85.00 183 GLY A O 1
ATOM 1460 N N . PRO A 1 184 ? -1.219 3.515 -7.140 1.00 75.56 184 PRO A N 1
ATOM 1461 C CA . PRO A 1 184 ? -1.018 4.258 -8.369 1.00 75.56 184 PRO A CA 1
ATOM 1462 C C . PRO A 1 184 ? -2.118 3.943 -9.390 1.00 75.56 184 PRO A C 1
ATOM 1464 O O . PRO A 1 184 ? -2.575 2.800 -9.539 1.00 75.56 184 PRO A O 1
ATOM 1467 N N . ASP A 1 185 ? -2.506 4.969 -10.144 1.00 73.44 185 ASP A N 1
ATOM 1468 C CA . ASP A 1 185 ? -3.491 4.848 -11.221 1.00 73.44 185 ASP A CA 1
ATOM 1469 C C . ASP A 1 185 ? -3.031 3.916 -12.354 1.00 73.44 185 ASP A C 1
ATOM 1471 O O . ASP A 1 185 ? -3.846 3.195 -12.941 1.00 73.44 185 ASP A O 1
ATOM 1475 N N . SER A 1 186 ? -1.724 3.864 -12.626 1.00 66.81 186 SER A N 1
ATOM 1476 C CA . SER A 1 186 ? -1.128 3.098 -13.725 1.00 66.81 186 SER A CA 1
ATOM 1477 C C . SER A 1 186 ? 0.011 2.190 -13.261 1.00 66.81 186 SER A C 1
ATOM 1479 O O . SER A 1 186 ? 0.860 2.632 -12.498 1.00 66.81 186 SER A O 1
ATOM 1481 N N . GLY A 1 187 ? 0.092 0.975 -13.817 1.00 62.56 187 GLY A N 1
ATOM 1482 C CA . GLY A 1 187 ? 1.291 0.126 -13.765 1.00 62.56 187 GLY A CA 1
ATOM 1483 C C . GLY A 1 187 ? 1.425 -0.814 -12.559 1.00 62.56 187 GLY A C 1
ATOM 1484 O O . GLY A 1 187 ? 0.796 -0.645 -11.518 1.00 62.56 187 GLY A O 1
ATOM 1485 N N . ALA A 1 188 ? 2.256 -1.846 -12.748 1.00 54.06 188 ALA A N 1
ATOM 1486 C CA . ALA A 1 188 ? 2.578 -2.914 -11.799 1.00 54.06 188 ALA A CA 1
ATOM 1487 C C . ALA A 1 188 ? 3.606 -2.451 -10.751 1.00 54.06 188 ALA A C 1
ATOM 1489 O O . ALA A 1 188 ? 4.719 -2.977 -10.675 1.00 54.06 188 ALA A O 1
ATOM 1490 N N . TYR A 1 189 ? 3.253 -1.423 -9.983 1.00 62.50 189 TYR A N 1
ATOM 1491 C CA . TYR A 1 189 ? 4.133 -0.874 -8.962 1.00 62.50 189 TYR A CA 1
ATOM 1492 C C . TYR A 1 189 ? 3.791 -1.440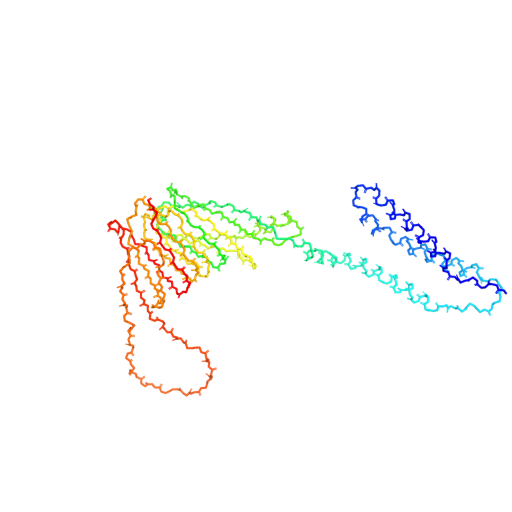 -7.592 1.00 62.50 189 TYR A C 1
ATOM 1494 O O . TYR A 1 189 ? 2.660 -1.358 -7.115 1.00 62.50 189 TYR A O 1
ATOM 1502 N N . ASP A 1 190 ? 4.813 -2.002 -6.961 1.00 71.25 190 ASP A N 1
ATOM 1503 C CA . ASP A 1 190 ? 4.769 -2.405 -5.571 1.00 71.25 190 ASP A CA 1
ATOM 1504 C C . ASP A 1 190 ? 5.007 -1.164 -4.690 1.00 71.25 190 ASP A C 1
ATOM 1506 O O . ASP A 1 190 ? 6.139 -0.696 -4.536 1.00 71.25 190 ASP A O 1
ATOM 1510 N N . GLY A 1 191 ? 3.914 -0.570 -4.204 1.00 81.44 191 GLY A N 1
ATOM 1511 C CA . GLY A 1 191 ? 3.937 0.597 -3.328 1.00 81.44 191 GLY A CA 1
ATOM 1512 C C . GLY A 1 191 ? 3.764 0.216 -1.861 1.00 81.44 191 GLY A C 1
ATOM 1513 O O . GLY A 1 191 ? 2.849 -0.536 -1.510 1.00 81.44 191 GLY A O 1
ATOM 1514 N N . LYS A 1 192 ? 4.607 0.787 -0.998 1.00 91.62 192 LYS A N 1
ATOM 1515 C CA . LYS A 1 192 ? 4.443 0.753 0.459 1.00 91.62 192 LYS A CA 1
ATOM 1516 C C . LYS A 1 192 ? 3.883 2.086 0.926 1.00 91.62 192 LYS A C 1
ATOM 1518 O O . LYS A 1 192 ? 4.402 3.137 0.557 1.00 91.62 192 LYS A O 1
ATOM 1523 N N . TYR A 1 193 ? 2.844 2.033 1.746 1.00 93.62 193 TYR A N 1
ATOM 1524 C CA . TYR A 1 193 ? 2.160 3.216 2.255 1.00 93.62 193 TYR A CA 1
ATOM 1525 C C . TYR A 1 193 ? 2.273 3.246 3.771 1.00 93.62 193 TYR A C 1
ATOM 1527 O O . TYR A 1 193 ? 1.999 2.255 4.435 1.00 93.62 193 TYR A O 1
ATOM 1535 N N . SER A 1 194 ? 2.661 4.389 4.317 1.00 95.31 194 SER A N 1
ATOM 1536 C CA . SER A 1 194 ? 2.700 4.674 5.746 1.00 95.31 194 SER A CA 1
ATOM 1537 C C . SER A 1 194 ? 1.765 5.841 6.033 1.00 95.31 194 SER A C 1
ATOM 1539 O O . SER A 1 194 ? 1.993 6.948 5.547 1.00 95.31 194 SER A O 1
ATOM 1541 N N . LEU A 1 195 ? 0.707 5.609 6.808 1.00 95.25 195 LEU A N 1
ATOM 1542 C CA . LEU A 1 195 ? -0.253 6.642 7.195 1.00 95.25 195 LEU A CA 1
ATOM 1543 C C . LEU A 1 195 ? -0.209 6.919 8.695 1.00 95.25 195 LEU A C 1
ATOM 1545 O O . LEU A 1 195 ? -0.196 6.005 9.523 1.00 95.25 195 LEU A O 1
ATOM 1549 N N . VAL A 1 196 ? -0.293 8.199 9.046 1.00 95.50 196 VAL A N 1
ATOM 1550 C CA . VAL A 1 196 ? -0.573 8.658 10.408 1.00 95.50 196 VAL A CA 1
ATOM 1551 C C . VAL A 1 196 ? -1.962 9.277 10.426 1.00 95.50 196 VAL A C 1
ATOM 1553 O O . VAL A 1 196 ? -2.210 10.271 9.748 1.00 95.50 196 VAL A O 1
ATOM 1556 N N . LEU A 1 197 ? -2.871 8.676 11.191 1.00 94.69 197 LEU A N 1
ATOM 1557 C CA . LEU A 1 197 ? -4.288 9.026 11.227 1.00 94.69 197 LEU A CA 1
ATOM 1558 C C . LEU A 1 197 ? -4.656 9.800 12.508 1.00 94.69 197 LEU A C 1
ATOM 1560 O O . LEU A 1 197 ? -4.186 9.445 13.596 1.00 94.69 197 LEU A O 1
ATOM 1564 N N . PRO A 1 198 ? -5.553 10.798 12.425 1.00 93.25 198 PRO A N 1
ATOM 1565 C CA . PRO A 1 198 ? -6.195 11.409 13.589 1.00 93.25 198 PRO A CA 1
ATOM 1566 C C . PRO A 1 198 ? -6.941 10.396 14.471 1.00 93.25 198 PRO A C 1
ATOM 1568 O O . PRO A 1 198 ? -7.830 9.691 13.996 1.00 93.25 198 PRO A O 1
ATOM 1571 N N . GLN A 1 199 ? -6.661 10.379 15.779 1.00 91.19 199 GLN A N 1
ATOM 1572 C CA . GLN A 1 199 ? -7.291 9.445 16.738 1.00 91.19 199 GLN A CA 1
ATOM 1573 C C . GLN A 1 199 ? -8.823 9.557 16.828 1.00 91.19 199 GLN A C 1
ATOM 1575 O O . GLN A 1 199 ? -9.491 8.570 17.120 1.00 91.19 199 GLN A O 1
ATOM 1580 N N . ARG A 1 200 ? -9.389 10.744 16.576 1.00 91.19 200 ARG A N 1
ATOM 1581 C CA . ARG A 1 200 ? -10.835 11.026 16.698 1.00 91.19 200 ARG A CA 1
ATOM 1582 C C . ARG A 1 200 ? -11.715 10.358 15.631 1.00 91.19 200 ARG A C 1
ATOM 1584 O O . ARG A 1 200 ? -12.939 10.381 15.749 1.00 91.19 200 ARG A O 1
ATOM 1591 N N . LEU A 1 201 ? -11.116 9.868 14.546 1.00 93.12 201 LEU A N 1
ATOM 1592 C CA . LEU A 1 201 ? -11.850 9.356 13.390 1.00 93.12 201 LEU A CA 1
ATOM 1593 C C . LEU A 1 201 ? -12.306 7.917 13.621 1.00 93.12 201 LEU A C 1
ATOM 1595 O O . LEU A 1 201 ? -11.530 7.083 14.085 1.00 93.12 201 LEU A O 1
ATOM 1599 N N . ALA A 1 202 ? -13.542 7.623 13.216 1.00 94.81 202 ALA A N 1
ATOM 1600 C CA . ALA A 1 202 ? -13.939 6.256 12.905 1.00 94.81 202 ALA A CA 1
ATOM 1601 C C . ALA A 1 202 ? -13.250 5.842 11.599 1.00 94.81 202 ALA A C 1
ATOM 1603 O O . ALA A 1 202 ? -13.278 6.603 10.627 1.00 94.81 202 ALA A O 1
ATOM 1604 N N . VAL A 1 203 ? -12.613 4.674 11.568 1.00 96.00 203 VAL A N 1
ATOM 1605 C CA . VAL A 1 203 ? -11.762 4.264 10.441 1.00 96.00 203 VAL A CA 1
ATOM 1606 C C . VAL A 1 203 ? -12.249 2.942 9.865 1.00 96.00 203 VAL A C 1
ATOM 1608 O O . VAL A 1 203 ? -12.366 1.954 10.578 1.00 96.00 203 VAL A O 1
ATOM 1611 N N . GLU A 1 204 ? -12.500 2.913 8.562 1.00 96.94 204 GLU A N 1
ATOM 1612 C CA . GLU A 1 204 ? -12.762 1.700 7.793 1.00 96.94 204 GLU A CA 1
ATOM 1613 C C . GLU A 1 204 ? -11.578 1.445 6.857 1.00 96.94 204 GLU A C 1
ATOM 1615 O O . GLU A 1 204 ? -11.222 2.318 6.072 1.00 96.94 204 GLU A O 1
ATOM 1620 N N . ILE A 1 205 ? -10.945 0.280 6.951 1.00 96.06 205 ILE A N 1
ATOM 1621 C CA . ILE A 1 205 ? -9.789 -0.111 6.139 1.00 96.06 205 ILE A CA 1
ATOM 1622 C C . ILE A 1 205 ? -10.179 -1.321 5.304 1.00 96.06 205 ILE A C 1
ATOM 1624 O O . ILE A 1 205 ? -10.552 -2.354 5.848 1.00 96.06 205 ILE A O 1
ATOM 1628 N N . GLU A 1 206 ? -10.041 -1.204 3.991 1.00 94.88 206 GLU A N 1
ATOM 1629 C CA . GLU A 1 206 ? -10.159 -2.290 3.024 1.00 94.88 206 GLU A CA 1
ATOM 1630 C C . GLU A 1 206 ? -8.789 -2.474 2.371 1.00 94.88 206 GLU A C 1
ATOM 1632 O O . GLU A 1 206 ? -8.386 -1.644 1.558 1.00 94.88 206 GLU A O 1
ATOM 1637 N N . HIS A 1 207 ? -8.048 -3.512 2.760 1.00 91.25 207 HIS A N 1
ATOM 1638 C CA . HIS A 1 207 ? -6.655 -3.706 2.330 1.00 91.25 207 HIS A CA 1
ATOM 1639 C C . HIS A 1 207 ? -6.437 -4.905 1.399 1.00 91.25 207 HIS A C 1
ATOM 1641 O O . HIS A 1 207 ? -5.292 -5.228 1.103 1.00 91.25 207 HIS A O 1
ATOM 1647 N N . ASP A 1 208 ? -7.514 -5.554 0.942 1.00 87.50 208 ASP A N 1
ATOM 1648 C CA . ASP A 1 208 ? -7.482 -6.724 0.052 1.00 87.50 208 ASP A CA 1
ATOM 1649 C C . ASP A 1 208 ? -6.366 -7.716 0.442 1.00 87.50 208 ASP A C 1
ATOM 1651 O O . ASP A 1 208 ? -6.375 -8.220 1.565 1.00 87.50 208 ASP A O 1
ATOM 1655 N N . THR A 1 209 ? -5.361 -7.956 -0.404 1.00 88.25 209 THR A N 1
ATOM 1656 C CA . THR A 1 209 ? -4.234 -8.859 -0.105 1.00 88.25 209 THR A CA 1
ATOM 1657 C C . THR A 1 209 ? -3.013 -8.174 0.521 1.00 88.25 209 THR A C 1
ATOM 1659 O O . THR A 1 209 ? -2.026 -8.848 0.822 1.00 88.25 209 THR A O 1
ATOM 1662 N N . ALA A 1 210 ? -3.026 -6.851 0.696 1.00 90.31 210 ALA A N 1
ATOM 1663 C CA . ALA A 1 210 ? -1.892 -6.098 1.224 1.00 90.31 210 ALA A CA 1
ATOM 1664 C C . ALA A 1 210 ? -1.595 -6.479 2.680 1.00 90.31 210 ALA A C 1
ATOM 1666 O O . ALA A 1 210 ? -2.510 -6.682 3.480 1.00 90.31 210 ALA A O 1
ATOM 1667 N N . SER A 1 211 ? -0.316 -6.532 3.051 1.00 93.31 211 SER A N 1
ATOM 1668 C CA . SER A 1 211 ? 0.080 -6.701 4.448 1.00 93.31 211 SER A CA 1
ATOM 1669 C C . SER A 1 211 ? -0.246 -5.427 5.227 1.00 93.31 211 SER A C 1
ATOM 1671 O O . SER A 1 211 ? 0.242 -4.353 4.886 1.00 93.31 211 SER A O 1
ATOM 1673 N N . LEU A 1 212 ? -1.042 -5.546 6.283 1.00 95.06 212 LEU A N 1
ATOM 1674 C CA . LEU A 1 212 ? -1.443 -4.448 7.150 1.00 95.06 212 LEU A CA 1
ATOM 1675 C C . LEU A 1 212 ? -0.676 -4.521 8.472 1.00 95.06 212 LEU A C 1
ATOM 1677 O O . LEU A 1 212 ? -0.763 -5.517 9.186 1.00 95.06 212 LEU A O 1
ATOM 1681 N N . GLU A 1 213 ? 0.038 -3.459 8.823 1.00 96.75 213 GLU A N 1
ATOM 1682 C CA . GLU A 1 213 ? 0.681 -3.310 10.127 1.00 96.75 213 GLU A CA 1
ATOM 1683 C C . GLU A 1 213 ? 0.128 -2.065 10.821 1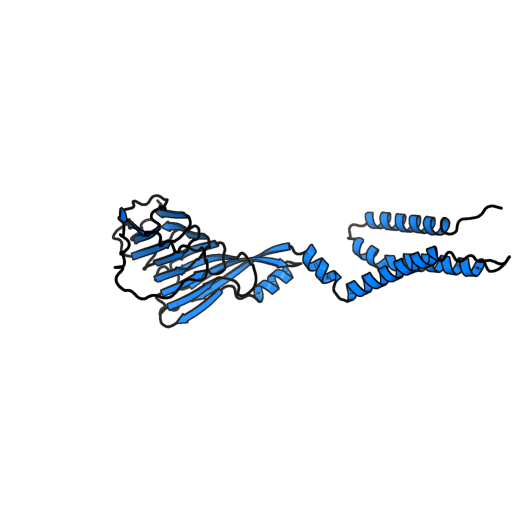.00 96.75 213 GLU A C 1
ATOM 1685 O O . GLU A 1 213 ? 0.267 -0.947 10.335 1.00 96.75 213 GLU A O 1
ATOM 1690 N N . ILE A 1 214 ? -0.508 -2.240 11.975 1.00 95.44 214 ILE A N 1
ATOM 1691 C CA . ILE A 1 214 ? -1.020 -1.139 12.790 1.00 95.44 214 ILE A CA 1
ATOM 1692 C C . ILE A 1 214 ? -0.175 -1.056 14.055 1.00 95.44 214 ILE A C 1
ATOM 1694 O O . ILE A 1 214 ? -0.282 -1.902 14.939 1.00 95.44 214 ILE A O 1
ATOM 1698 N N . ALA A 1 215 ? 0.652 -0.021 14.167 1.00 92.69 215 ALA A N 1
ATOM 1699 C CA . ALA A 1 215 ? 1.593 0.125 15.270 1.00 92.69 215 ALA A CA 1
ATOM 1700 C C . ALA A 1 215 ? 1.135 1.184 16.281 1.00 92.69 215 ALA A C 1
ATOM 1702 O O . ALA A 1 215 ? 0.873 2.333 15.918 1.00 92.69 215 ALA A O 1
ATOM 1703 N N . ASN A 1 216 ? 1.135 0.817 17.568 1.00 87.44 216 ASN A N 1
ATOM 1704 C CA . ASN A 1 216 ? 0.828 1.706 18.693 1.00 87.44 216 ASN A CA 1
ATOM 1705 C C . ASN A 1 216 ? -0.520 2.438 18.524 1.00 87.44 216 ASN A C 1
ATOM 1707 O O . ASN A 1 216 ? -0.622 3.651 18.729 1.00 87.44 216 ASN A O 1
ATOM 1711 N N . ALA A 1 217 ? -1.552 1.708 18.096 1.00 85.75 217 ALA A N 1
ATOM 1712 C CA . ALA A 1 217 ? -2.864 2.292 17.858 1.00 85.75 217 ALA A CA 1
ATOM 1713 C C . ALA A 1 217 ? -3.548 2.705 19.164 1.00 85.75 217 ALA A C 1
ATOM 1715 O O . ALA A 1 217 ? -3.609 1.938 20.128 1.00 85.75 217 ALA A O 1
ATOM 1716 N N . ARG A 1 218 ? -4.115 3.915 19.144 1.00 85.56 218 ARG A N 1
ATOM 1717 C CA . ARG A 1 218 ? -5.022 4.465 20.159 1.00 85.56 218 ARG A CA 1
ATOM 1718 C C . ARG A 1 218 ? -6.327 4.890 19.483 1.00 85.56 218 ARG A C 1
ATOM 1720 O O . ARG A 1 218 ? -6.492 6.076 19.194 1.00 85.56 218 ARG A O 1
ATOM 1727 N N . PRO A 1 219 ? -7.221 3.944 19.153 1.00 82.31 219 PRO A N 1
ATOM 1728 C CA . PRO A 1 219 ? -8.499 4.275 18.538 1.00 82.31 219 PRO A CA 1
ATOM 1729 C C . PRO A 1 219 ? -9.314 5.139 19.505 1.00 82.31 219 PRO A C 1
ATOM 1731 O O . PRO A 1 219 ? -9.621 4.699 20.609 1.00 82.31 219 PRO A O 1
ATOM 1734 N N . GLY A 1 220 ? -9.645 6.368 19.104 1.00 83.69 220 GLY A N 1
ATOM 1735 C CA . GLY A 1 220 ? -10.605 7.219 19.817 1.00 83.69 220 GLY A CA 1
ATOM 1736 C C . GLY A 1 220 ? -12.037 7.059 19.299 1.00 83.69 220 GLY A C 1
ATOM 1737 O O . GLY A 1 220 ? -12.898 7.877 19.615 1.00 83.69 220 GLY A O 1
ATOM 1738 N N . ASN A 1 221 ? -12.270 6.074 18.426 1.00 91.56 221 ASN A N 1
ATOM 1739 C CA . ASN A 1 221 ? -13.552 5.774 17.803 1.00 91.56 221 ASN A CA 1
ATOM 1740 C C . ASN A 1 221 ? -13.542 4.347 17.225 1.00 91.56 221 ASN A C 1
ATOM 1742 O O . ASN A 1 221 ? -12.523 3.655 17.287 1.00 91.56 221 ASN A O 1
ATOM 1746 N N . ASP A 1 222 ? -14.658 3.932 16.632 1.00 94.62 222 ASP A N 1
ATOM 1747 C CA . ASP A 1 222 ? -14.848 2.583 16.106 1.00 94.62 222 ASP A CA 1
ATOM 1748 C C . ASP A 1 222 ? -14.077 2.340 14.807 1.00 94.62 222 ASP A C 1
ATOM 1750 O O . ASP A 1 222 ? -14.056 3.173 13.893 1.00 94.62 222 ASP A O 1
ATOM 1754 N N . TRP A 1 223 ? -13.417 1.186 14.736 1.00 95.75 223 TRP A N 1
ATOM 1755 C CA . TRP A 1 223 ? -12.576 0.781 13.616 1.00 95.75 223 TRP A CA 1
ATOM 1756 C C . TRP A 1 223 ? -13.116 -0.497 12.976 1.00 95.75 223 TRP A C 1
ATOM 1758 O O . TRP A 1 223 ? -13.481 -1.448 13.667 1.00 95.75 223 TRP A O 1
ATOM 1768 N N . LEU A 1 224 ? -13.141 -0.528 11.648 1.00 96.31 224 LEU A N 1
ATOM 1769 C CA . LEU A 1 224 ? -13.530 -1.678 10.842 1.00 96.31 224 LEU A CA 1
ATOM 1770 C C . LEU A 1 224 ? -12.395 -2.013 9.880 1.00 96.31 224 LEU A C 1
ATOM 1772 O O . LEU A 1 224 ? -12.042 -1.203 9.034 1.00 96.31 224 LEU A O 1
ATOM 1776 N N . ILE A 1 225 ? -11.824 -3.203 9.994 1.00 95.50 225 ILE A N 1
ATOM 1777 C CA . ILE A 1 225 ? -10.714 -3.656 9.156 1.00 95.50 225 ILE A CA 1
ATOM 1778 C C . ILE A 1 225 ? -11.200 -4.851 8.341 1.00 95.50 225 ILE A C 1
ATOM 1780 O O . ILE A 1 225 ? -11.732 -5.804 8.902 1.00 95.50 225 ILE A O 1
ATOM 1784 N N . LYS A 1 226 ? -11.032 -4.793 7.023 1.00 94.50 226 LYS A N 1
ATOM 1785 C CA . LYS A 1 226 ? -11.424 -5.819 6.057 1.00 94.50 226 LYS A CA 1
ATOM 1786 C C . LYS A 1 226 ? -10.242 -6.155 5.158 1.00 94.50 226 LYS A C 1
ATOM 1788 O O . LYS A 1 226 ? -9.671 -5.262 4.527 1.00 94.50 226 LYS A O 1
ATOM 1793 N N . GLY A 1 227 ? -9.920 -7.436 5.043 1.00 90.38 227 GLY A N 1
ATOM 1794 C CA . GLY A 1 227 ? -8.905 -7.896 4.101 1.00 90.38 227 GLY A CA 1
ATOM 1795 C C . GLY A 1 227 ? -8.550 -9.366 4.258 1.00 90.38 227 GLY A C 1
ATOM 1796 O O . GLY A 1 227 ? -9.131 -10.087 5.063 1.00 90.38 227 GLY A O 1
ATOM 1797 N N . SER A 1 228 ? -7.586 -9.783 3.453 1.00 87.75 228 SER A N 1
ATOM 1798 C CA . SER A 1 228 ? -7.093 -11.154 3.301 1.00 87.75 228 SER A CA 1
ATOM 1799 C C . SER A 1 228 ? -5.553 -11.217 3.294 1.00 87.75 228 SER A C 1
ATOM 1801 O O . SER A 1 228 ? -4.952 -12.249 3.003 1.00 87.75 228 SER A O 1
ATOM 1803 N N . GLY A 1 229 ? -4.881 -10.090 3.542 1.00 88.38 229 GLY A N 1
ATOM 1804 C CA . GLY A 1 229 ? -3.433 -10.032 3.732 1.00 88.38 229 GLY A CA 1
ATOM 1805 C C . GLY A 1 229 ? -3.022 -10.333 5.174 1.00 88.38 229 GLY A C 1
ATOM 1806 O O . GLY A 1 229 ? -3.854 -10.436 6.073 1.00 88.38 229 GLY A O 1
ATOM 1807 N N . ARG A 1 230 ? -1.715 -10.448 5.422 1.00 92.88 230 ARG A N 1
ATOM 1808 C CA . ARG A 1 230 ? -1.180 -10.550 6.788 1.00 92.88 230 ARG A CA 1
ATOM 1809 C C . ARG A 1 230 ? -1.504 -9.276 7.573 1.00 92.88 230 ARG A C 1
ATOM 1811 O O . ARG A 1 230 ? -1.134 -8.195 7.125 1.00 92.88 230 ARG A O 1
ATOM 1818 N N . THR A 1 231 ? -2.123 -9.417 8.741 1.00 94.69 231 THR A N 1
ATOM 1819 C CA . THR A 1 231 ? -2.570 -8.289 9.568 1.00 94.69 231 THR A CA 1
ATOM 1820 C C . THR A 1 231 ? -1.947 -8.364 10.956 1.00 94.69 231 THR A C 1
ATOM 1822 O O . THR A 1 231 ? -2.311 -9.219 11.759 1.00 94.69 231 THR A O 1
ATOM 1825 N N . ASP A 1 232 ? -1.021 -7.458 11.250 1.00 96.06 232 ASP A N 1
ATOM 1826 C CA . ASP A 1 232 ? -0.362 -7.339 12.550 1.00 96.06 232 ASP A CA 1
ATOM 1827 C C . ASP A 1 232 ? -0.819 -6.043 13.238 1.00 96.06 232 ASP A C 1
ATOM 1829 O O . ASP A 1 232 ? -0.621 -4.944 12.724 1.00 96.06 232 ASP A O 1
ATOM 1833 N N . ILE A 1 233 ? -1.444 -6.147 14.411 1.00 95.25 233 ILE A N 1
ATOM 1834 C CA . ILE A 1 233 ? -1.993 -5.008 15.158 1.00 95.25 233 ILE A CA 1
ATOM 1835 C C . ILE A 1 233 ? -1.346 -4.953 16.537 1.00 95.25 233 ILE A C 1
ATOM 1837 O O . ILE A 1 233 ? -1.370 -5.918 17.294 1.00 95.25 233 ILE A O 1
ATOM 1841 N N . SER A 1 234 ? -0.793 -3.797 16.885 1.00 93.88 234 SER A N 1
ATOM 1842 C CA . SER A 1 234 ? -0.243 -3.494 18.204 1.00 93.88 234 SER A CA 1
ATOM 1843 C C . SER A 1 234 ? -1.011 -2.331 18.824 1.00 93.88 234 SER A C 1
ATOM 1845 O O . SER A 1 234 ? -0.891 -1.181 18.390 1.00 93.88 234 SER A O 1
ATOM 1847 N N . LEU A 1 235 ? -1.804 -2.630 19.848 1.00 91.00 235 LEU A N 1
ATOM 1848 C CA . LEU A 1 235 ? -2.583 -1.663 20.614 1.00 91.00 235 LEU A CA 1
ATOM 1849 C C . LEU A 1 235 ? -1.721 -1.050 21.721 1.00 91.00 235 LEU A C 1
ATOM 1851 O O . LEU A 1 235 ? -0.965 -1.750 22.399 1.00 91.00 235 LEU A O 1
ATOM 1855 N N . ALA A 1 236 ? -1.830 0.264 21.906 1.00 88.12 236 ALA A N 1
ATOM 1856 C CA . ALA A 1 236 ? -1.118 0.964 22.970 1.00 88.12 236 ALA A CA 1
ATOM 1857 C C . ALA A 1 236 ? -1.715 0.644 24.351 1.00 88.12 236 ALA A C 1
ATOM 1859 O O . ALA A 1 236 ? -2.930 0.530 24.487 1.00 88.12 236 ALA A O 1
ATOM 1860 N N . SER A 1 237 ? -0.879 0.584 25.389 1.00 83.06 237 SER A N 1
ATOM 1861 C CA . SER A 1 237 ? -1.336 0.494 26.781 1.00 83.06 237 SER A CA 1
ATOM 1862 C C . SER A 1 237 ? -1.521 1.889 27.410 1.00 83.06 237 SER A C 1
ATOM 1864 O O . SER A 1 237 ? -0.685 2.771 27.174 1.00 83.06 237 SER A O 1
ATOM 1866 N N . PRO A 1 238 ? -2.589 2.126 28.201 1.00 82.69 238 PRO A N 1
ATOM 1867 C CA . PRO A 1 238 ? -3.773 1.276 28.349 1.00 82.69 238 PRO A CA 1
ATOM 1868 C C . PRO A 1 238 ? -4.700 1.383 27.122 1.00 82.69 238 PRO A C 1
ATOM 1870 O O . PRO A 1 238 ? -4.888 2.470 26.574 1.00 82.69 238 PRO A O 1
ATOM 1873 N N . ALA A 1 239 ? -5.315 0.265 26.726 1.00 80.62 239 ALA A N 1
ATOM 1874 C CA . ALA A 1 239 ? -6.329 0.216 25.670 1.00 80.62 239 ALA A CA 1
ATOM 1875 C C . ALA A 1 239 ? -7.728 0.054 26.283 1.00 80.62 239 ALA A C 1
ATOM 1877 O O . ALA A 1 239 ? -7.910 -0.750 27.198 1.00 80.62 239 ALA A O 1
ATOM 1878 N N . ASP A 1 240 ? -8.715 0.783 25.759 1.00 86.00 240 ASP A N 1
ATOM 1879 C CA . ASP A 1 240 ? -10.128 0.679 26.149 1.00 86.00 240 ASP A CA 1
ATOM 1880 C C . ASP A 1 240 ? -10.987 0.307 24.924 1.00 86.00 240 ASP A C 1
ATOM 1882 O O . ASP A 1 240 ? -11.738 1.118 24.379 1.00 86.00 240 ASP A O 1
ATOM 1886 N N . VAL A 1 241 ? -10.778 -0.914 24.418 1.00 90.44 241 VAL A N 1
ATOM 1887 C CA . VAL A 1 241 ? -11.312 -1.376 23.129 1.00 90.44 241 VAL A CA 1
ATOM 1888 C C . VAL A 1 241 ? -11.869 -2.794 23.251 1.00 90.44 241 VAL A C 1
ATOM 1890 O O . VAL A 1 241 ? -11.244 -3.677 23.843 1.00 90.44 241 VAL A O 1
ATOM 1893 N N . LEU A 1 242 ? -13.042 -3.023 22.659 1.00 92.56 242 LEU A N 1
ATOM 1894 C CA . LEU A 1 242 ? -13.571 -4.352 22.369 1.00 92.56 242 LEU A CA 1
ATOM 1895 C C . LEU A 1 242 ? -13.125 -4.761 20.963 1.00 92.56 242 LEU A C 1
ATOM 1897 O O . LEU A 1 242 ? -13.567 -4.173 19.975 1.00 92.56 242 LEU A O 1
ATOM 1901 N N . VAL A 1 243 ? -12.255 -5.762 20.873 1.00 93.19 243 VAL A N 1
ATOM 1902 C CA . VAL A 1 243 ? -11.808 -6.323 19.597 1.00 93.19 243 VAL A CA 1
ATOM 1903 C C . VAL A 1 243 ? -12.678 -7.524 19.257 1.00 93.19 243 VAL A C 1
ATOM 1905 O O . VAL A 1 243 ? -12.707 -8.483 20.024 1.00 93.19 243 VAL A O 1
ATOM 1908 N N . SER A 1 244 ? -13.352 -7.482 18.110 1.00 93.19 244 SER A N 1
ATOM 1909 C CA . SER A 1 244 ? -14.117 -8.598 17.543 1.00 93.19 244 SER A CA 1
ATOM 1910 C C . SER A 1 244 ? -13.488 -9.002 16.209 1.00 93.19 244 SER A C 1
ATOM 1912 O O . SER A 1 244 ? -13.383 -8.180 15.301 1.00 93.19 244 SER A O 1
ATOM 1914 N N . VAL A 1 245 ? -13.088 -10.261 16.069 1.00 92.38 245 VAL A N 1
ATOM 1915 C CA . VAL A 1 245 ? -12.491 -10.817 14.849 1.00 92.38 245 VAL A CA 1
ATOM 1916 C C . VAL A 1 245 ? -13.417 -11.879 14.273 1.00 92.38 245 VAL A C 1
ATOM 1918 O O . VAL A 1 245 ? -13.770 -12.825 14.973 1.00 92.38 245 VAL A O 1
ATOM 1921 N N . LEU A 1 246 ? -13.805 -11.721 13.011 1.00 91.69 246 LEU A N 1
ATOM 1922 C CA . LEU A 1 246 ? -14.608 -12.669 12.247 1.00 91.69 246 LEU A CA 1
ATOM 1923 C C . LEU A 1 246 ? -13.690 -13.359 11.239 1.00 91.69 246 LEU A C 1
ATOM 1925 O O . LEU A 1 246 ? -13.118 -12.686 10.379 1.00 91.69 246 LEU A O 1
ATOM 1929 N N . LEU A 1 247 ? -13.546 -14.678 11.366 1.00 89.50 247 LEU A N 1
ATOM 1930 C CA . LEU A 1 247 ? -12.619 -15.495 10.577 1.00 89.50 247 LEU A CA 1
ATOM 1931 C C . LEU A 1 247 ? -13.200 -16.889 10.276 1.00 89.50 247 LEU A C 1
ATOM 1933 O O . LEU A 1 247 ? -14.121 -17.322 10.977 1.00 89.50 247 LEU A O 1
ATOM 1937 N N . PRO A 1 248 ? -12.698 -17.612 9.259 1.00 85.00 248 PRO A N 1
ATOM 1938 C CA . PRO A 1 248 ? -13.077 -19.004 9.024 1.00 85.00 248 PRO A CA 1
ATOM 1939 C C . PRO A 1 248 ? -12.731 -19.905 10.213 1.00 85.00 248 PRO A C 1
ATOM 1941 O O . PRO A 1 248 ? -11.712 -19.704 10.870 1.00 85.00 248 PRO A O 1
ATOM 1944 N N . GLN A 1 249 ? -13.538 -20.939 10.464 1.00 78.69 249 GLN A N 1
ATOM 1945 C CA . GLN A 1 249 ? -13.385 -21.856 11.611 1.00 78.69 249 GLN A CA 1
ATOM 1946 C C . GLN A 1 249 ? -11.974 -22.461 11.781 1.00 78.69 249 GLN A C 1
ATOM 1948 O O . GLN A 1 249 ? -11.549 -22.700 12.910 1.00 78.69 249 GLN A O 1
ATOM 1953 N N . GLU A 1 250 ? -11.240 -22.695 10.690 1.00 78.62 250 GLU A N 1
ATOM 1954 C CA . GLU A 1 250 ? -9.898 -23.300 10.720 1.00 78.62 250 GLU A CA 1
ATOM 1955 C C . GLU A 1 250 ? -8.784 -22.315 11.124 1.00 78.62 250 GLU A C 1
ATOM 1957 O O . GLU A 1 250 ? -7.673 -22.732 11.458 1.00 78.62 250 GLU A O 1
ATOM 1962 N N . GLN A 1 251 ? -9.063 -21.009 11.112 1.00 81.81 251 GLN A N 1
ATOM 1963 C CA . GLN A 1 251 ? -8.092 -19.973 11.449 1.00 81.81 251 GLN A CA 1
ATOM 1964 C C . GLN A 1 251 ? -8.140 -19.604 12.940 1.00 81.81 251 GLN A C 1
ATOM 1966 O O . GLN A 1 251 ? -9.140 -19.770 13.642 1.00 81.81 251 GLN A O 1
ATOM 1971 N N . ASN A 1 252 ? -7.023 -19.076 13.437 1.00 84.56 252 ASN A N 1
ATOM 1972 C CA . ASN A 1 252 ? -6.903 -18.542 14.789 1.00 84.56 252 ASN A CA 1
ATOM 1973 C C . ASN A 1 252 ? -6.169 -17.201 14.764 1.00 84.56 252 ASN A C 1
ATOM 1975 O O . ASN A 1 252 ? -5.371 -16.928 13.868 1.00 84.56 252 ASN A O 1
ATOM 1979 N N . VAL A 1 253 ? -6.416 -16.393 15.793 1.00 88.56 253 VAL A N 1
ATOM 1980 C CA . VAL A 1 253 ? -5.707 -15.130 16.018 1.00 88.56 253 VAL A CA 1
ATOM 1981 C C . VAL A 1 253 ? -4.497 -15.385 16.912 1.00 88.56 253 VAL A C 1
ATOM 1983 O O . VAL A 1 253 ? -4.630 -15.954 17.996 1.00 88.56 253 VAL A O 1
ATOM 1986 N N . ALA A 1 254 ? -3.317 -14.964 16.465 1.00 89.88 254 ALA A N 1
ATOM 1987 C CA . ALA A 1 254 ? -2.094 -14.990 17.258 1.00 89.88 254 ALA A CA 1
ATOM 1988 C C . ALA A 1 254 ? -1.972 -13.735 18.144 1.00 89.88 254 ALA A C 1
ATOM 1990 O O . ALA A 1 254 ? -2.599 -12.707 17.884 1.00 89.88 254 ALA A O 1
ATOM 1991 N N . GLY A 1 255 ? -1.119 -13.799 19.168 1.00 90.81 255 GLY A N 1
ATOM 1992 C CA . GLY A 1 255 ? -0.769 -12.659 20.021 1.00 90.81 255 GLY A CA 1
ATOM 1993 C C . GLY A 1 255 ? -1.049 -12.891 21.503 1.00 90.81 255 GLY A C 1
ATOM 1994 O O . GLY A 1 255 ? -1.256 -14.025 21.934 1.00 90.81 255 GLY A O 1
ATOM 1995 N N . ASN A 1 256 ? -1.009 -11.816 22.289 1.00 89.75 256 ASN A N 1
ATOM 1996 C CA . ASN A 1 256 ? -1.072 -11.869 23.757 1.00 89.75 256 ASN A CA 1
ATOM 1997 C C . ASN A 1 256 ? -2.439 -11.483 24.354 1.00 89.75 256 ASN A C 1
ATOM 1999 O O . ASN A 1 256 ? -2.544 -11.289 25.565 1.00 89.75 256 ASN A O 1
ATOM 2003 N N . LEU A 1 257 ? -3.477 -11.360 23.524 1.00 88.50 257 LEU A N 1
ATOM 2004 C CA . LEU A 1 257 ? -4.835 -11.080 23.983 1.00 88.50 257 LEU A CA 1
ATOM 2005 C C . LEU A 1 257 ? -5.554 -12.345 24.466 1.00 88.50 257 LEU A C 1
ATOM 2007 O O . LEU A 1 257 ? -5.398 -13.430 23.908 1.00 88.50 257 LEU A O 1
ATOM 2011 N N . ASN A 1 258 ? -6.405 -12.176 25.480 1.00 88.12 258 ASN A N 1
ATOM 2012 C CA . ASN A 1 258 ? -7.299 -13.228 25.955 1.00 88.12 258 ASN A CA 1
ATOM 2013 C C . ASN A 1 258 ? -8.572 -13.256 25.101 1.00 88.12 258 ASN A C 1
ATOM 2015 O O . ASN A 1 258 ? -9.344 -12.293 25.109 1.00 88.12 258 ASN A O 1
ATOM 2019 N N . TRP A 1 259 ? -8.794 -14.364 24.394 1.00 90.38 259 TRP A N 1
ATOM 2020 C CA . TRP A 1 259 ? -9.891 -14.523 23.438 1.00 90.38 259 TRP A CA 1
ATOM 2021 C C . TRP A 1 259 ? -11.042 -15.359 23.995 1.00 90.38 259 TRP A C 1
ATOM 2023 O O . TRP A 1 259 ? -10.836 -16.439 24.543 1.00 90.38 259 TRP A O 1
ATOM 2033 N N . THR A 1 260 ? -12.270 -14.896 23.767 1.00 87.38 260 THR A N 1
ATOM 2034 C CA . THR A 1 260 ? -13.500 -15.680 23.929 1.00 87.38 260 THR A CA 1
ATOM 2035 C C . THR A 1 260 ? -14.046 -16.021 22.549 1.00 87.38 260 THR A C 1
ATOM 2037 O O . THR A 1 260 ? -14.203 -15.138 21.711 1.00 87.38 260 THR A O 1
ATOM 2040 N N . THR A 1 261 ? -14.321 -17.299 22.292 1.00 85.94 261 THR A N 1
ATOM 2041 C CA . THR A 1 261 ? -14.844 -17.759 20.999 1.00 85.94 261 THR A CA 1
ATOM 2042 C C . THR A 1 261 ? -16.359 -17.929 21.065 1.00 85.94 261 THR A C 1
ATOM 2044 O O . THR A 1 261 ? -16.866 -18.582 21.976 1.00 85.94 261 THR A O 1
ATOM 2047 N N . ARG A 1 262 ? -17.073 -17.387 20.076 1.00 79.69 262 ARG A N 1
ATOM 2048 C CA . ARG A 1 262 ? -18.477 -17.687 19.791 1.00 79.69 262 ARG A CA 1
ATOM 2049 C C . ARG A 1 262 ? -18.562 -18.281 18.386 1.00 79.69 262 ARG A C 1
ATOM 2051 O O . ARG A 1 262 ? -18.220 -17.628 17.402 1.00 79.69 262 ARG A O 1
ATOM 2058 N N . GLU A 1 263 ? -19.004 -19.527 18.300 1.00 68.88 263 GLU A N 1
ATOM 2059 C CA . GLU A 1 263 ? -19.282 -20.183 17.023 1.00 68.88 263 GLU A CA 1
ATOM 2060 C C . GLU A 1 263 ? -20.656 -19.725 16.521 1.00 68.88 263 GLU A C 1
ATOM 2062 O O . GLU A 1 263 ? -21.660 -19.891 17.216 1.00 68.88 263 GLU A O 1
ATOM 2067 N N . GLU A 1 264 ? -20.709 -19.123 15.333 1.00 57.12 264 GLU A N 1
ATOM 2068 C CA . GLU A 1 264 ? -21.976 -18.866 14.651 1.00 57.12 264 GLU A CA 1
ATOM 2069 C C . GLU A 1 264 ? -22.310 -20.072 13.768 1.00 57.12 264 GLU A C 1
ATOM 2071 O O . GLU A 1 264 ? -21.595 -20.400 12.821 1.00 57.12 264 GLU A O 1
ATOM 2076 N N . GLN A 1 265 ? -23.408 -20.762 14.093 1.00 45.19 265 GLN A N 1
ATOM 2077 C CA . GLN A 1 265 ? -23.975 -21.785 13.218 1.00 45.19 265 GLN A CA 1
ATOM 2078 C C . GLN A 1 265 ? -24.488 -21.108 11.945 1.00 45.19 265 GLN A C 1
ATOM 2080 O O . GLN A 1 265 ? -25.354 -20.234 11.992 1.00 45.19 265 GLN A O 1
ATOM 2085 N N . THR A 1 266 ? -23.948 -21.515 10.799 1.00 43.41 266 THR A N 1
ATOM 2086 C CA . THR A 1 266 ? -24.406 -21.071 9.482 1.00 43.41 266 THR A CA 1
ATOM 2087 C C . THR A 1 266 ? -25.880 -21.447 9.331 1.00 43.41 266 THR A C 1
ATOM 2089 O O . THR A 1 266 ? -26.245 -22.612 9.485 1.00 43.41 266 THR A O 1
ATOM 2092 N N . ALA A 1 267 ? -26.738 -20.464 9.054 1.00 36.12 267 ALA A N 1
ATOM 2093 C CA . ALA A 1 267 ? -28.156 -20.695 8.814 1.00 36.12 267 ALA A CA 1
ATOM 2094 C C . ALA A 1 267 ? -28.335 -21.675 7.643 1.00 36.12 267 ALA A C 1
ATOM 2096 O O . ALA A 1 267 ? -28.028 -21.349 6.494 1.00 36.12 267 ALA A O 1
ATOM 2097 N N . ALA A 1 268 ? -28.839 -22.874 7.936 1.00 33.34 268 ALA A N 1
ATOM 2098 C CA . ALA A 1 268 ? -29.352 -23.779 6.922 1.00 33.34 268 ALA A CA 1
ATOM 2099 C C . ALA A 1 268 ? -30.509 -23.073 6.202 1.00 33.34 268 ALA A C 1
ATOM 2101 O O . ALA A 1 268 ? -31.499 -22.699 6.830 1.00 33.34 268 ALA A O 1
ATOM 2102 N N . ARG A 1 269 ? -30.388 -22.851 4.889 1.00 35.38 269 ARG A N 1
ATOM 2103 C CA . ARG A 1 269 ? -31.556 -22.486 4.085 1.00 35.38 269 ARG A CA 1
ATOM 2104 C C . ARG A 1 269 ? -32.420 -23.727 3.907 1.00 35.38 269 ARG A C 1
ATOM 2106 O O . ARG A 1 269 ? -31.951 -24.727 3.365 1.00 35.38 269 ARG A O 1
ATOM 2113 N N . ASP A 1 270 ? -33.673 -23.612 4.340 1.00 33.88 270 ASP A N 1
ATOM 2114 C CA . ASP A 1 270 ? -34.771 -24.498 3.970 1.00 33.88 270 ASP A CA 1
ATOM 2115 C C . ASP A 1 270 ? -34.754 -24.746 2.459 1.00 33.88 270 ASP A C 1
ATOM 2117 O O . ASP A 1 270 ? -34.936 -23.840 1.641 1.00 33.88 270 ASP A O 1
ATOM 2121 N N . THR A 1 271 ? -34.525 -26.000 2.087 1.00 35.47 271 THR A N 1
ATOM 2122 C CA . THR A 1 271 ? -34.705 -26.492 0.725 1.00 35.47 271 THR A CA 1
ATOM 2123 C C . THR A 1 271 ? -36.163 -26.893 0.549 1.00 35.47 271 THR A C 1
ATOM 2125 O O . THR A 1 271 ? -36.518 -28.063 0.589 1.00 35.47 271 THR A O 1
ATOM 2128 N N . THR A 1 272 ? -37.019 -25.903 0.312 1.00 36.22 272 THR A N 1
ATOM 2129 C CA . THR A 1 272 ? -38.326 -26.119 -0.321 1.00 36.22 272 THR A CA 1
ATOM 2130 C C . THR A 1 272 ? -38.633 -24.959 -1.254 1.00 36.22 272 THR A C 1
ATOM 2132 O O . THR A 1 272 ? -39.229 -23.968 -0.849 1.00 36.22 272 THR A O 1
ATOM 2135 N N . ASN A 1 273 ? -38.225 -25.079 -2.517 1.00 32.19 273 ASN A N 1
ATOM 2136 C CA . ASN A 1 273 ? -39.208 -25.173 -3.594 1.00 32.19 273 ASN A CA 1
ATOM 2137 C C . ASN A 1 273 ? -38.563 -25.553 -4.928 1.00 32.19 273 ASN A C 1
ATOM 2139 O O . ASN A 1 273 ? -37.534 -25.010 -5.326 1.00 32.19 273 ASN A O 1
ATOM 2143 N N . ASN A 1 274 ? -39.230 -26.501 -5.583 1.00 36.97 274 ASN A N 1
ATOM 2144 C CA . ASN A 1 274 ? -39.099 -26.859 -6.986 1.00 36.97 274 ASN A CA 1
ATOM 2145 C C . ASN A 1 274 ? -39.130 -25.612 -7.881 1.00 36.97 274 ASN A C 1
ATOM 2147 O O . ASN A 1 274 ? -39.990 -24.756 -7.701 1.00 36.97 274 ASN A O 1
ATOM 2151 N N . ASP A 1 275 ? -38.252 -25.552 -8.878 1.00 34.44 275 ASP A N 1
ATOM 2152 C CA . ASP A 1 275 ? -38.677 -25.830 -10.252 1.00 34.44 275 ASP A CA 1
ATOM 2153 C C . ASP A 1 275 ? -37.470 -26.032 -11.177 1.00 34.44 275 ASP A C 1
ATOM 2155 O O . ASP A 1 275 ? -36.407 -25.430 -11.034 1.00 34.44 275 ASP A O 1
ATOM 2159 N N . ALA A 1 276 ? -37.649 -26.979 -12.091 1.00 39.38 276 ALA A N 1
ATOM 2160 C CA . ALA A 1 276 ? -36.649 -27.530 -12.984 1.00 39.38 276 ALA A CA 1
ATOM 2161 C C . ALA A 1 276 ? -36.147 -26.527 -14.033 1.00 39.38 276 ALA A C 1
ATOM 2163 O O . ALA A 1 276 ? -36.950 -25.967 -14.776 1.00 39.38 276 ALA A O 1
ATOM 2164 N N . VAL A 1 277 ? -34.822 -26.432 -14.203 1.00 34.22 277 VAL A N 1
ATOM 2165 C CA . VAL A 1 277 ? -34.194 -26.122 -15.498 1.00 34.22 277 VAL A CA 1
ATOM 2166 C C . VAL A 1 277 ? -32.934 -26.977 -15.673 1.00 34.22 277 VAL A C 1
ATOM 2168 O O . VAL A 1 277 ? -32.109 -27.111 -14.774 1.00 34.22 277 VAL A O 1
ATOM 2171 N N . GLN A 1 278 ? -32.867 -27.583 -16.854 1.00 32.03 278 GLN A N 1
ATOM 2172 C CA . GLN A 1 278 ? -31.917 -28.564 -17.368 1.00 32.03 278 GLN A CA 1
ATOM 2173 C C . GLN A 1 278 ? -30.430 -28.187 -17.299 1.00 32.03 278 GLN A C 1
ATOM 2175 O O . GLN A 1 278 ? -30.025 -27.048 -17.517 1.00 32.03 278 GLN A O 1
ATOM 2180 N N . GLU A 1 279 ? -29.633 -29.238 -17.104 1.00 33.72 279 GLU A N 1
ATOM 2181 C CA . GLU A 1 279 ? -28.179 -29.329 -17.224 1.00 33.72 279 GLU A CA 1
ATOM 2182 C C . GLU A 1 279 ? -27.639 -28.797 -18.562 1.00 33.72 279 GLU A C 1
ATOM 2184 O O . GLU A 1 279 ? -28.063 -29.262 -19.617 1.00 33.72 279 GLU A O 1
ATOM 2189 N N . HIS A 1 280 ? -26.608 -27.944 -18.516 1.00 29.72 280 HIS A N 1
ATOM 2190 C CA . HIS A 1 280 ? -25.371 -28.084 -19.305 1.00 29.72 280 HIS A CA 1
ATOM 2191 C C . HIS A 1 280 ? -24.369 -26.978 -18.941 1.00 29.72 280 HIS A C 1
ATOM 2193 O O . HIS A 1 280 ? -24.501 -25.836 -19.370 1.00 29.72 280 HIS A O 1
ATOM 2199 N N . SER A 1 281 ? -23.350 -27.325 -18.153 1.00 29.70 281 SER A N 1
ATOM 2200 C CA . SER A 1 281 ? -21.932 -26.961 -18.346 1.00 29.70 281 SER A CA 1
ATOM 2201 C C . SER A 1 281 ? -21.162 -27.166 -17.042 1.00 29.70 281 SER A C 1
ATOM 2203 O O . SER A 1 281 ? -21.501 -26.645 -15.983 1.00 29.70 281 SER A O 1
ATOM 2205 N N . ALA A 1 282 ? -20.112 -27.979 -17.122 1.00 37.88 282 ALA A N 1
ATOM 2206 C CA . ALA A 1 282 ? -19.177 -28.202 -16.038 1.00 37.88 282 ALA A CA 1
ATOM 2207 C C . ALA A 1 282 ? -18.405 -26.904 -15.738 1.00 37.88 282 ALA A C 1
ATOM 2209 O O . ALA A 1 282 ? -17.480 -26.550 -16.465 1.00 37.88 282 ALA A O 1
ATOM 2210 N N . SER A 1 283 ? -18.762 -26.228 -14.646 1.00 29.00 283 SER A N 1
ATOM 2211 C CA . SER A 1 283 ? -17.892 -25.267 -13.969 1.00 29.00 283 SER A CA 1
ATOM 2212 C C . SER A 1 283 ? -17.574 -25.809 -12.582 1.00 29.00 283 SER A C 1
ATOM 2214 O O . SER A 1 283 ? -18.434 -25.961 -11.717 1.00 29.00 283 SER A O 1
ATOM 2216 N N . ARG A 1 284 ? -16.309 -26.179 -12.408 1.00 35.38 284 ARG A N 1
ATOM 2217 C CA . ARG A 1 284 ? -15.725 -26.666 -11.165 1.00 35.38 284 ARG A CA 1
ATOM 2218 C C . ARG A 1 284 ? -15.325 -25.436 -10.348 1.00 35.38 284 ARG A C 1
ATOM 2220 O O . ARG A 1 284 ? -14.230 -24.918 -10.514 1.00 35.38 284 ARG A O 1
ATOM 2227 N N . GLY A 1 285 ? -16.229 -24.976 -9.496 1.00 27.86 285 GLY A N 1
ATOM 2228 C CA . GLY A 1 285 ? -16.000 -23.896 -8.540 1.00 27.86 285 GLY A CA 1
ATOM 2229 C C . GLY A 1 285 ? -17.030 -24.028 -7.435 1.00 27.86 285 GLY A C 1
ATOM 2230 O O . GLY A 1 285 ? -18.109 -23.462 -7.517 1.00 27.86 285 GLY A O 1
ATOM 2231 N N . ILE A 1 286 ? -16.745 -24.895 -6.467 1.00 34.25 286 ILE A N 1
ATOM 2232 C CA . ILE A 1 286 ? -17.595 -25.075 -5.295 1.00 34.25 286 ILE A CA 1
ATOM 2233 C C . ILE A 1 286 ? -17.437 -23.805 -4.456 1.00 34.25 286 ILE A C 1
ATOM 2235 O O . ILE A 1 286 ? -16.399 -23.633 -3.820 1.00 34.25 286 ILE A O 1
ATOM 2239 N N . ASP A 1 287 ? -18.459 -22.950 -4.440 1.00 35.12 287 ASP A N 1
ATOM 2240 C CA . ASP A 1 287 ? -18.654 -21.938 -3.400 1.00 35.12 287 ASP A CA 1
ATOM 2241 C C . ASP A 1 287 ? -18.883 -22.667 -2.064 1.00 35.12 287 ASP A C 1
ATOM 2243 O O . ASP A 1 287 ? -20.009 -22.899 -1.618 1.00 35.12 287 ASP A O 1
ATOM 2247 N N . ARG A 1 288 ? -17.794 -23.122 -1.434 1.00 37.34 288 ARG A N 1
ATOM 2248 C CA . ARG A 1 288 ? -17.814 -23.556 -0.038 1.00 37.34 288 ARG A CA 1
ATOM 2249 C C . ARG A 1 288 ? -17.949 -22.287 0.792 1.00 37.34 288 ARG A C 1
ATOM 2251 O O . ARG A 1 288 ? -16.972 -21.583 1.014 1.00 37.34 288 ARG A O 1
ATOM 2258 N N . TYR A 1 289 ? -19.165 -21.996 1.238 1.00 44.31 289 TYR A N 1
ATOM 2259 C CA . TYR A 1 289 ? -19.373 -21.068 2.342 1.00 44.31 289 TYR A CA 1
ATOM 2260 C C . TYR A 1 289 ? -18.633 -21.628 3.561 1.00 44.31 289 TYR A C 1
ATOM 2262 O O . TYR A 1 289 ? -19.082 -22.597 4.175 1.00 44.31 289 TYR A O 1
ATOM 2270 N N . GLU A 1 290 ? -17.460 -21.077 3.862 1.00 58.28 290 GLU A N 1
ATOM 2271 C CA . GLU A 1 290 ? -16.717 -21.428 5.066 1.00 58.28 290 GLU A CA 1
ATOM 2272 C C . GLU A 1 290 ? -17.523 -20.975 6.285 1.00 58.28 290 GLU A C 1
ATOM 2274 O O . GLU A 1 290 ? -18.006 -19.842 6.351 1.00 58.28 290 GLU A O 1
ATOM 2279 N N . ALA A 1 291 ? -17.716 -21.876 7.248 1.00 66.81 291 ALA A N 1
ATOM 2280 C CA . ALA A 1 291 ? -18.338 -21.514 8.511 1.00 66.81 291 ALA A CA 1
ATOM 2281 C C . ALA A 1 291 ? -17.484 -20.436 9.201 1.00 66.81 291 ALA A C 1
ATOM 2283 O O . ALA A 1 291 ? -16.260 -20.561 9.286 1.00 66.81 291 ALA A O 1
ATOM 2284 N N . ILE A 1 292 ? -18.137 -19.375 9.678 1.00 80.19 292 ILE A N 1
ATOM 2285 C CA . ILE A 1 292 ? -17.485 -18.227 10.313 1.00 80.19 292 ILE A CA 1
ATOM 2286 C C . ILE A 1 292 ? -17.486 -18.434 11.831 1.00 80.19 292 ILE A C 1
ATOM 2288 O O . ILE A 1 292 ? -18.446 -18.931 12.423 1.00 80.19 292 ILE A O 1
ATOM 2292 N N . LYS A 1 293 ? -16.384 -18.060 12.467 1.00 87.56 293 LYS A N 1
ATOM 2293 C CA . LYS A 1 293 ? -16.199 -18.007 13.912 1.00 87.56 293 LYS A CA 1
ATOM 2294 C C . LYS A 1 293 ? -15.927 -16.562 14.310 1.00 87.56 293 LYS A C 1
ATOM 2296 O O . LYS A 1 293 ? -15.152 -15.869 13.650 1.00 87.56 293 LYS A O 1
ATOM 2301 N N . THR A 1 294 ? -16.512 -16.141 15.428 1.00 88.88 294 THR A N 1
ATOM 2302 C CA . THR A 1 294 ? -16.262 -14.823 16.012 1.00 88.88 294 THR A CA 1
ATOM 2303 C C . THR A 1 294 ? -15.418 -14.979 17.274 1.00 88.88 294 THR A C 1
ATOM 2305 O O . THR A 1 294 ? -15.772 -15.728 18.186 1.00 88.88 294 THR A O 1
ATOM 2308 N N . MET A 1 295 ? -14.286 -14.283 17.335 1.00 89.44 295 MET A N 1
ATOM 2309 C CA . MET A 1 295 ? -13.411 -14.213 18.506 1.00 89.44 295 MET A CA 1
ATOM 2310 C C . MET A 1 295 ? -13.444 -12.804 19.081 1.00 89.44 295 MET A C 1
ATOM 2312 O O . MET A 1 295 ? -13.241 -11.837 18.353 1.00 89.44 295 MET A O 1
ATOM 2316 N N . GLU A 1 296 ? -13.672 -12.678 20.383 1.00 92.44 296 GLU A N 1
ATOM 2317 C CA . GLU A 1 296 ? -13.747 -11.380 21.049 1.00 92.44 296 GLU A CA 1
ATOM 2318 C C . GLU A 1 296 ? -12.746 -11.273 22.195 1.00 92.44 296 GLU A C 1
ATOM 2320 O O . GLU A 1 296 ? -12.522 -12.225 22.943 1.00 92.44 296 GLU A O 1
ATOM 2325 N N . SER A 1 297 ? -12.150 -10.094 22.342 1.00 90.50 297 SER A N 1
ATOM 2326 C CA . SER A 1 297 ? -11.284 -9.747 23.460 1.00 90.50 297 SER A CA 1
ATOM 2327 C C . SER A 1 297 ? -11.618 -8.340 23.936 1.00 90.50 297 SER A C 1
ATOM 2329 O O . SER A 1 297 ? -11.658 -7.395 23.147 1.00 90.50 297 SER A O 1
ATOM 2331 N N . LYS A 1 298 ? -11.893 -8.200 25.234 1.00 90.88 298 LYS A N 1
ATOM 2332 C CA . LYS A 1 298 ? -12.256 -6.925 25.852 1.00 90.88 298 LYS A CA 1
ATOM 2333 C C . LYS A 1 298 ? -11.084 -6.393 26.670 1.00 90.88 298 LYS A C 1
ATOM 2335 O O . LYS A 1 298 ? -10.656 -7.041 27.621 1.00 90.88 298 LYS A O 1
ATOM 2340 N N . MET A 1 299 ? -10.621 -5.194 26.332 1.00 87.75 299 MET A N 1
ATOM 2341 C CA . MET A 1 299 ? -9.629 -4.435 27.097 1.00 87.75 299 MET A CA 1
ATOM 2342 C C . MET A 1 299 ? -10.301 -3.229 27.758 1.00 87.75 299 MET A C 1
ATOM 2344 O O . MET A 1 299 ? -11.132 -2.566 27.135 1.00 87.75 299 MET A O 1
ATOM 2348 N N . GLY A 1 300 ? -9.959 -2.946 29.017 1.00 85.62 300 GLY A N 1
ATOM 2349 C CA . GLY A 1 300 ? -10.575 -1.852 29.772 1.00 85.62 300 GLY A CA 1
ATOM 2350 C C . GLY A 1 300 ? -12.100 -1.998 29.887 1.00 85.62 300 GLY A C 1
ATOM 2351 O O . GLY A 1 300 ? -12.621 -3.079 30.175 1.00 85.62 300 GLY A O 1
ATOM 2352 N N . ASN A 1 301 ? -12.829 -0.909 29.646 1.00 84.56 301 ASN A N 1
ATOM 2353 C CA . ASN A 1 301 ? -14.292 -0.884 29.637 1.00 84.56 301 ASN A CA 1
ATOM 2354 C C . ASN A 1 301 ? -14.899 -1.323 28.292 1.00 84.56 301 ASN A C 1
ATOM 2356 O O . ASN A 1 301 ? -16.097 -1.622 28.247 1.00 84.56 301 ASN A O 1
ATOM 2360 N N . GLY A 1 302 ? -14.089 -1.438 27.238 1.00 82.56 302 GLY A N 1
ATOM 2361 C CA . GLY A 1 302 ? -14.508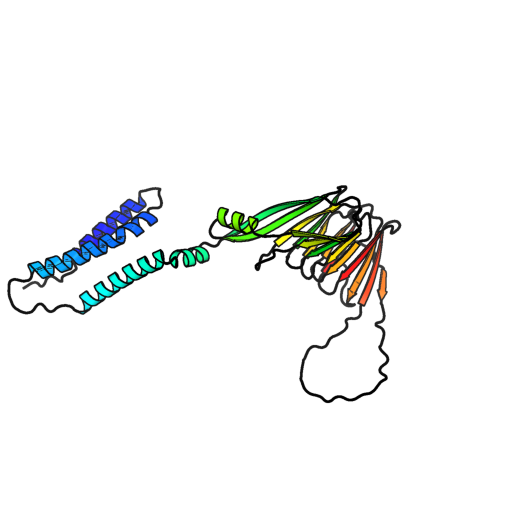 -1.650 25.858 1.00 82.56 302 GLY A CA 1
ATOM 2362 C C . GLY A 1 302 ? -15.221 -0.435 25.259 1.00 82.56 302 GLY A C 1
ATOM 2363 O O . GLY A 1 302 ? -16.241 -0.621 24.604 1.00 82.56 302 GLY A O 1
ATOM 2364 N N . LEU A 1 303 ? -14.740 0.787 25.528 1.00 88.25 303 LEU A N 1
ATOM 2365 C CA . LEU A 1 303 ? -15.393 2.037 25.105 1.00 88.25 303 LEU A CA 1
ATOM 2366 C C . LEU A 1 303 ? -15.563 2.147 23.582 1.00 88.25 303 LEU A C 1
ATOM 2368 O O . LEU A 1 303 ? -16.585 2.648 23.116 1.00 88.25 303 LEU A O 1
ATOM 2372 N N . HIS A 1 304 ? -14.574 1.679 22.820 1.00 91.12 304 HIS A N 1
ATOM 2373 C CA . HIS A 1 304 ? -14.599 1.675 21.356 1.00 91.12 304 HIS A CA 1
ATOM 2374 C C . HIS A 1 304 ? -14.576 0.253 20.807 1.00 91.12 304 HIS A C 1
ATOM 2376 O O . HIS A 1 304 ? -14.010 -0.653 21.425 1.00 91.12 304 HIS A O 1
ATOM 2382 N N . LYS A 1 305 ? -15.159 0.046 19.625 1.00 92.69 305 LYS A N 1
ATOM 2383 C CA . LYS A 1 305 ? -15.170 -1.260 18.964 1.00 92.69 305 LYS A CA 1
ATOM 2384 C C . LYS A 1 305 ? -14.157 -1.314 17.825 1.00 92.69 305 LYS A C 1
ATOM 2386 O O . LYS A 1 305 ? -14.164 -0.472 16.935 1.00 92.69 305 LYS A O 1
ATOM 2391 N N . MET A 1 306 ? -13.339 -2.360 17.799 1.00 94.00 306 MET A N 1
ATOM 2392 C CA . MET A 1 306 ? -12.501 -2.709 16.654 1.00 94.00 306 MET A CA 1
ATOM 2393 C C . MET A 1 306 ? -12.995 -4.026 16.066 1.00 94.00 306 MET A C 1
ATOM 2395 O O . MET A 1 306 ? -12.846 -5.080 16.676 1.00 94.00 306 MET A O 1
ATOM 2399 N N . THR A 1 307 ? -13.605 -3.966 14.887 1.00 94.81 307 THR A N 1
ATOM 2400 C CA . THR A 1 307 ? -14.094 -5.146 14.169 1.00 94.81 307 THR A CA 1
ATOM 2401 C C . THR A 1 307 ? -13.137 -5.488 13.040 1.00 94.81 307 THR A C 1
ATOM 2403 O O . THR A 1 307 ? -12.823 -4.634 12.216 1.00 94.81 307 THR A O 1
ATOM 2406 N N . ILE A 1 308 ? -12.690 -6.734 12.983 1.00 93.56 308 ILE A N 1
ATOM 2407 C CA . ILE A 1 308 ? -11.785 -7.237 11.953 1.00 93.56 308 ILE A CA 1
ATOM 2408 C C . ILE A 1 308 ? -12.515 -8.358 11.223 1.00 93.56 308 ILE A C 1
ATOM 2410 O O . ILE A 1 308 ? -12.921 -9.334 11.844 1.00 93.56 308 ILE A O 1
ATOM 2414 N N . ILE A 1 309 ? -12.712 -8.206 9.919 1.00 92.19 309 ILE A N 1
ATOM 2415 C CA . ILE A 1 309 ? -13.308 -9.215 9.044 1.00 92.19 309 ILE A CA 1
ATOM 2416 C C . ILE A 1 309 ? -12.203 -9.711 8.130 1.00 92.19 309 ILE A C 1
ATOM 2418 O O . ILE A 1 309 ? -11.667 -8.949 7.321 1.00 92.19 309 ILE A O 1
ATOM 2422 N N . HIS A 1 310 ? -11.862 -10.983 8.267 1.00 85.62 310 HIS A N 1
ATOM 2423 C CA . HIS A 1 310 ? -10.708 -11.550 7.596 1.00 85.62 310 HIS A CA 1
ATOM 2424 C C . HIS A 1 310 ? -11.058 -12.898 6.991 1.00 85.62 310 HIS A C 1
ATOM 2426 O O . HIS A 1 310 ? -11.650 -13.739 7.660 1.00 85.62 310 HIS A O 1
ATOM 2432 N N . GLN A 1 311 ? -10.760 -13.076 5.706 1.00 79.44 311 GLN A N 1
ATOM 2433 C CA . GLN A 1 311 ? -11.101 -14.313 4.998 1.00 79.44 311 GLN A CA 1
ATOM 2434 C C . GLN A 1 311 ? -9.908 -15.265 4.920 1.00 79.44 311 GLN A C 1
ATOM 2436 O O . GLN A 1 311 ? -10.061 -16.463 5.116 1.00 79.44 311 GLN A O 1
ATOM 2441 N N . HIS A 1 312 ? -8.707 -14.753 4.657 1.00 75.50 312 HIS A N 1
ATOM 2442 C CA . HIS A 1 312 ? -7.506 -15.566 4.461 1.00 75.50 312 HIS A CA 1
ATOM 2443 C C . HIS A 1 312 ? -6.284 -14.863 5.032 1.00 75.50 312 HIS A C 1
ATOM 2445 O O . HIS A 1 312 ? -6.211 -13.648 4.966 1.00 75.50 312 HIS A O 1
ATOM 2451 N N . GLY A 1 313 ? -5.288 -15.617 5.501 1.00 79.88 313 GLY A N 1
ATOM 2452 C CA . GLY A 1 313 ? -4.002 -15.084 5.962 1.00 79.88 313 GLY A CA 1
ATOM 2453 C C . GLY A 1 313 ? -3.824 -15.186 7.476 1.00 79.88 313 GLY A C 1
ATOM 2454 O O . GLY A 1 313 ? -4.556 -15.889 8.161 1.00 79.88 313 GLY A O 1
ATOM 2455 N N . THR A 1 314 ? -2.808 -14.509 8.007 1.00 87.56 314 THR A N 1
ATOM 2456 C CA . THR A 1 314 ? -2.483 -14.546 9.440 1.00 87.56 314 THR A CA 1
ATOM 2457 C C . THR A 1 314 ? -2.844 -13.231 10.111 1.00 87.56 314 THR A C 1
ATOM 2459 O O . THR A 1 314 ? -2.462 -12.170 9.610 1.00 87.56 314 THR A O 1
ATOM 2462 N N . ILE A 1 315 ? -3.497 -13.308 11.270 1.00 92.12 315 ILE A N 1
ATOM 2463 C CA . ILE A 1 315 ? -3.808 -12.151 12.111 1.00 92.12 315 ILE A CA 1
ATOM 2464 C C . ILE A 1 315 ? -3.044 -12.280 13.427 1.00 92.12 315 ILE A C 1
ATOM 2466 O O . ILE A 1 315 ? -3.205 -13.274 14.138 1.00 92.12 315 ILE A O 1
ATOM 2470 N N . THR A 1 316 ? -2.263 -11.261 13.774 1.00 93.75 316 THR A N 1
ATOM 2471 C CA . THR A 1 316 ? -1.621 -11.135 15.086 1.00 93.75 316 THR A CA 1
ATOM 2472 C C . THR A 1 316 ? -2.118 -9.869 15.758 1.00 93.75 316 THR A C 1
ATOM 2474 O O . THR A 1 316 ? -2.044 -8.792 15.170 1.00 93.75 316 THR A O 1
ATOM 2477 N N . ILE A 1 317 ? -2.590 -9.963 16.999 1.00 93.19 317 ILE A N 1
ATOM 2478 C CA . ILE A 1 317 ? -3.028 -8.792 17.761 1.00 93.19 317 ILE A CA 1
ATOM 2479 C C . ILE A 1 317 ? -2.369 -8.814 19.131 1.00 93.19 317 ILE A C 1
ATOM 2481 O O . ILE A 1 317 ? -2.558 -9.746 19.912 1.00 93.19 317 ILE A O 1
ATOM 2485 N N . ASN A 1 318 ? -1.602 -7.766 19.415 1.00 92.12 318 ASN A N 1
ATOM 2486 C CA . ASN A 1 318 ? -0.889 -7.598 20.667 1.00 92.12 318 ASN A CA 1
ATOM 2487 C C . ASN A 1 318 ? -1.321 -6.322 21.386 1.00 92.12 318 ASN A C 1
ATOM 2489 O O . ASN A 1 318 ? -1.536 -5.282 20.764 1.00 92.12 318 ASN A O 1
ATOM 2493 N N . GLN A 1 319 ? -1.365 -6.383 22.710 1.00 88.75 319 GLN A N 1
ATOM 2494 C CA . GLN A 1 319 ? -1.324 -5.212 23.572 1.00 88.75 319 GLN A CA 1
ATOM 2495 C C . GLN A 1 319 ? 0.123 -4.987 24.018 1.00 88.75 319 GLN A C 1
ATOM 2497 O O . GLN A 1 319 ? 0.770 -5.906 24.526 1.00 88.75 319 GLN A O 1
ATOM 2502 N N . LEU A 1 320 ? 0.644 -3.781 23.787 1.00 87.81 320 LEU A N 1
ATOM 2503 C CA . LEU A 1 320 ? 1.970 -3.387 24.265 1.00 87.81 320 LEU A CA 1
ATOM 2504 C C . LEU A 1 320 ? 1.985 -3.324 25.807 1.00 87.81 320 LEU A C 1
ATOM 2506 O O . LEU A 1 320 ? 0.928 -3.091 26.391 1.00 87.81 320 LEU A O 1
ATOM 2510 N N . PRO A 1 321 ? 3.137 -3.559 26.460 1.00 76.38 321 PRO A N 1
ATOM 2511 C CA . PRO A 1 321 ? 3.253 -3.499 27.919 1.00 76.38 321 PRO A CA 1
ATOM 2512 C C . PRO A 1 321 ? 2.964 -2.107 28.495 1.00 76.38 321 PRO A C 1
ATOM 2514 O O . PRO A 1 321 ? 3.275 -1.096 27.819 1.00 76.38 321 PRO A O 1
#

Radius of gyration: 36.02 Å; chains: 1; bounding box: 96×48×99 Å

Sequence (321 aa):
MRQWRVGTFSMGILLLATGILLLYGQLQPYPATEYLLQWWPLIFVLLGLEVLLQAYFNKVEDGRVKYDIFSIFIVFIIVMAGLFLQTASHLGLADYVQKNIIAERFYLQADQEIAVGKHIQRLVIKAERCSKLDLRTAQSDTILCNTQVAIQAASRSEAEQELANQVLVKSSTSGNTMYLRLGPDSGAYDGKYSLVLPQRLAVEIEHDTASLEIANARPGNDWLIKGSGRTDISLASPADVLVSVLLPQEQNVAGNLNWTTREEQTAARDTTNNDAVQEHSASRGIDRYEAIKTMESKMGNGLHKMTIIHQHGTITINQLP

Foldseek 3Di:
DDDDDPPPVLVVVLCVVVVVVVVVCVPDPDNCVVVVVVCVVVSLVSVVVSVVVCVVVPPPDDDDPPPPVVVVVVSVVVVVVVVVVVVCVVVCVVVVVLFVVLFDWDKDKDKDKAAADPLAAAEEEEAPQEQAEEEEEDQDRIKIKMKIKTDTGNDPVVRVVVVVPWDQWDWDDDGNYIYIYGGTPDDNIHMYMYIYHYQRHAYEYANAAHAYAYPQDARPAAYEYEYAHHYEHEHEPPHQAKEKEKEFPVADEAEDFDKDKDFDDDDDPDPDDDDDDDDDDDDPDPPPPGGIMMIIGGGHNNPHYYYYYYYHDYHYYYYDD

Secondary structure (DSSP, 8-state):
-----TTHHHHHHHHHHHHHHHHHHTTSSS-THHHHHHHHHHHHHHHHHHHHHHHHHTTSSSS-----HHHHHHHHHHHHHHHHHHHHHHTTHHHHHHHHHS-EEEEEEEEEEEE--TT--EEEEEESS-SEEEEEEES-SEEEEEEEEEEEESSHHHHHHHHHT---EEEEEETTEEEEEES-SSS---EEEEEEEETTSEEEEE-TTSEEEEEEE--SS-EEEEESS-EEEEEPSS--EEEEEEEETT--EESSPPPEEEE--------------------------PPEEEEEEE-TT--EEEEEEESSS-EEEEE--

pLDDT: mean 74.82, std 19.31, range [27.86, 96.94]